Protein AF-A0A9C8I6B4-F1 (afdb_monomer_lite)

Secondary structure (DSSP, 8-state):
-----SSTTPPPSSTT-S-B--S---GGG----GGGGS-GGGTS-----GGG-SSSHHHHHHHHHHHTT----B-TT------TTGGGTTS-HHHHHHHHHHHHHHHHHHHS-HHHHHHHHHHHHHHHHHHHHHSGGGHHHHHHHHHHHHHHHHHHHHTHHHHHTT--S-HHHHHHHT--PPP-B-TTT-SB--STHHHHHHHHHHHHH-TT-GGGGGHHHHHHHHTT---HHHHHHHHHHHHHH-GGGHHHHTTS--

pLDDT: mean 92.76, std 4.96, range [59.19, 97.88]

Sequence (258 aa):
MLAYNRGVGQIDIGQYDFPDQPMGACFAAFFARRDAFAPISKGGVGLLDAGFFMYYEDIDWCYRANLLGKKIIYEPSAVAWHHHSLTTRDLAIFFKYHLIQRNLYRTIMKNMRFRTVVKLWLMHARFHVRRAKVEKEFAPVTWKILAETLFWSPAGLMKRPPIQSRRKISDTDIINLSIGEEGHLDDVTLKPKENWFNPLASLLRLQKHFPDDPACELIPTVKKLADGVGDEETKRSLENSATEKCPALLHLIRKIPV

Structure (mmCIF, N/CA/C/O backbone):
data_AF-A0A9C8I6B4-F1
#
_entry.id   AF-A0A9C8I6B4-F1
#
loop_
_atom_site.group_PDB
_atom_site.id
_atom_site.type_symbol
_atom_site.label_atom_id
_atom_site.label_alt_id
_atom_site.label_comp_id
_atom_site.label_asym_id
_atom_site.label_entity_id
_atom_site.label_seq_id
_atom_site.pdbx_PDB_ins_code
_atom_site.Cartn_x
_atom_site.Cartn_y
_atom_site.Cartn_z
_atom_site.occupancy
_atom_site.B_iso_or_equiv
_atom_site.auth_seq_id
_atom_site.auth_comp_id
_atom_site.auth_asym_id
_atom_site.auth_atom_id
_atom_site.pdbx_PDB_model_num
ATOM 1 N N . MET A 1 1 ? 3.980 7.986 -0.862 1.00 59.19 1 MET A N 1
ATOM 2 C CA . MET A 1 1 ? 4.360 6.600 -1.224 1.00 59.19 1 MET A CA 1
ATOM 3 C C . MET A 1 1 ? 3.467 6.162 -2.384 1.00 59.19 1 MET A C 1
ATOM 5 O O . MET A 1 1 ? 2.419 6.767 -2.557 1.00 59.19 1 MET A O 1
ATOM 9 N N . LEU A 1 2 ? 3.888 5.209 -3.223 1.00 71.12 2 LEU A N 1
ATOM 10 C CA . LEU A 1 2 ? 3.086 4.724 -4.366 1.00 71.12 2 LEU A CA 1
ATOM 11 C C . LEU A 1 2 ? 2.369 3.396 -4.099 1.00 71.12 2 LEU A C 1
ATOM 13 O O . LEU A 1 2 ? 1.700 2.882 -4.980 1.00 71.12 2 LEU A O 1
ATOM 17 N N . ALA A 1 3 ? 2.526 2.839 -2.907 1.00 77.38 3 ALA A N 1
ATOM 18 C CA . ALA A 1 3 ? 1.823 1.667 -2.421 1.00 77.38 3 ALA A CA 1
ATOM 19 C C . ALA A 1 3 ? 1.837 1.751 -0.898 1.00 77.38 3 ALA A C 1
ATOM 21 O O . ALA A 1 3 ? 2.848 2.168 -0.324 1.00 77.38 3 ALA A O 1
ATOM 22 N N . TYR A 1 4 ? 0.735 1.383 -0.263 1.00 82.31 4 TYR A N 1
ATOM 23 C CA . TYR A 1 4 ? 0.596 1.386 1.185 1.00 82.31 4 TYR A CA 1
ATOM 24 C C . TYR A 1 4 ? -0.019 0.063 1.609 1.00 82.31 4 TYR A C 1
ATOM 26 O O . TYR A 1 4 ? -0.877 -0.485 0.915 1.00 82.31 4 TYR A O 1
ATOM 34 N N . ASN A 1 5 ? 0.431 -0.437 2.754 1.00 84.88 5 ASN A N 1
ATOM 35 C CA . ASN A 1 5 ? -0.246 -1.547 3.395 1.00 84.88 5 ASN A CA 1
ATOM 36 C C . ASN A 1 5 ? -1.610 -1.076 3.912 1.00 84.88 5 ASN A C 1
ATOM 38 O O . ASN A 1 5 ? -1.805 0.102 4.217 1.00 84.88 5 ASN A O 1
ATOM 42 N N . ARG A 1 6 ? -2.539 -2.017 4.020 1.00 87.44 6 ARG A N 1
ATOM 43 C CA . ARG A 1 6 ? -3.892 -1.797 4.520 1.00 87.44 6 ARG A CA 1
ATOM 44 C C . ARG A 1 6 ? -4.015 -2.379 5.926 1.00 87.44 6 ARG A C 1
ATOM 46 O O . ARG A 1 6 ? -3.423 -3.427 6.180 1.00 87.44 6 ARG A O 1
ATOM 53 N N . GLY A 1 7 ? -4.711 -1.690 6.828 1.00 89.50 7 GLY A N 1
ATOM 54 C CA . GLY A 1 7 ? -4.998 -2.178 8.181 1.00 89.50 7 GLY A CA 1
ATOM 55 C C . GLY A 1 7 ? -3.804 -2.479 9.087 1.00 89.50 7 GLY A C 1
ATOM 56 O O . GLY A 1 7 ? -3.963 -3.171 10.087 1.00 89.50 7 GLY A O 1
ATOM 57 N N . VAL A 1 8 ? -2.599 -1.983 8.785 1.00 90.62 8 VAL A N 1
ATOM 58 C CA . VAL A 1 8 ? -1.406 -2.305 9.588 1.00 90.62 8 VAL A CA 1
ATOM 59 C C . VAL A 1 8 ? -1.573 -1.809 11.018 1.00 90.62 8 VAL A C 1
ATOM 61 O O . VAL A 1 8 ? -1.608 -0.606 11.254 1.00 90.62 8 VAL A O 1
ATOM 64 N N . GLY A 1 9 ? -1.653 -2.742 11.968 1.00 91.12 9 GLY A N 1
ATOM 65 C CA . GLY A 1 9 ? -1.819 -2.452 13.393 1.00 91.12 9 GLY A CA 1
ATOM 66 C C . GLY A 1 9 ? -3.176 -1.855 13.776 1.00 91.12 9 GLY A C 1
ATOM 67 O O . GLY A 1 9 ? -3.355 -1.487 14.935 1.00 91.12 9 GLY A O 1
ATOM 68 N N . GLN A 1 10 ? -4.120 -1.758 12.836 1.00 92.88 10 GLN A N 1
ATOM 69 C CA . GLN A 1 10 ? -5.499 -1.400 13.155 1.00 92.88 10 GLN A CA 1
ATOM 70 C C . GLN A 1 10 ? -6.194 -2.579 13.832 1.00 92.88 10 GLN A C 1
ATOM 72 O O . GLN A 1 10 ? -5.912 -3.736 13.516 1.00 92.88 10 GLN A O 1
ATOM 77 N N . ILE A 1 11 ? -7.095 -2.287 14.765 1.00 91.56 11 ILE A N 1
ATOM 78 C CA . ILE A 1 11 ? -7.940 -3.320 15.357 1.00 91.56 11 ILE A CA 1
ATOM 79 C C . ILE A 1 11 ? -9.000 -3.768 14.353 1.00 91.56 11 ILE A C 1
ATOM 81 O O . ILE A 1 11 ? -9.715 -2.942 13.800 1.00 91.56 11 ILE A O 1
ATOM 85 N N . ASP A 1 12 ? -9.095 -5.071 14.110 1.00 92.94 12 ASP A N 1
ATOM 86 C CA . ASP A 1 12 ? -10.110 -5.623 13.217 1.00 92.94 12 ASP A CA 1
ATOM 87 C C . ASP A 1 12 ? -11.451 -5.757 13.949 1.00 92.94 12 ASP A C 1
ATOM 89 O O . ASP A 1 12 ? -11.552 -6.419 14.984 1.00 92.94 12 ASP A O 1
ATOM 93 N N . ILE A 1 13 ? -12.458 -5.072 13.423 1.00 94.62 13 ILE A N 1
ATOM 94 C CA . ILE A 1 13 ? -13.841 -5.032 13.899 1.00 94.62 13 ILE A CA 1
ATOM 95 C C . ILE A 1 13 ? -14.821 -5.382 12.769 1.00 94.62 13 ILE A C 1
ATOM 97 O O . ILE A 1 13 ? -15.996 -5.041 12.858 1.00 94.62 13 ILE A O 1
ATOM 101 N N . GLY A 1 14 ? -14.334 -6.012 11.693 1.00 93.75 14 GLY A N 1
ATOM 102 C CA . GLY A 1 14 ? -15.114 -6.339 10.495 1.00 93.75 14 GLY A CA 1
ATOM 103 C C . GLY A 1 14 ? -15.020 -5.291 9.382 1.00 93.75 14 GLY A C 1
ATOM 104 O O . GLY A 1 14 ? -15.632 -5.431 8.323 1.00 93.75 14 GLY A O 1
ATOM 105 N N . GLN A 1 15 ? -14.191 -4.251 9.541 1.00 93.88 15 GLN A N 1
ATOM 106 C CA . GLN A 1 15 ? -13.975 -3.214 8.520 1.00 93.88 15 GLN A CA 1
ATOM 107 C C . GLN A 1 15 ? -13.180 -3.698 7.291 1.00 93.88 15 GLN A C 1
ATOM 109 O O . GLN A 1 15 ? -12.854 -2.900 6.399 1.00 93.88 15 GLN A O 1
ATOM 114 N N . TYR A 1 16 ? -12.841 -4.986 7.250 1.00 93.56 16 TYR A N 1
ATOM 115 C CA . TYR A 1 16 ? -12.248 -5.670 6.108 1.00 93.56 16 TYR A CA 1
ATOM 116 C C . TYR A 1 16 ? -13.102 -6.840 5.605 1.00 93.56 16 TYR A C 1
ATOM 118 O O . TYR A 1 16 ? -12.713 -7.454 4.625 1.00 93.56 16 TYR A O 1
ATOM 126 N N . ASP A 1 17 ? -14.288 -7.106 6.157 1.00 94.06 17 ASP A N 1
ATOM 127 C CA . ASP A 1 17 ? -15.092 -8.296 5.818 1.00 94.06 17 ASP A CA 1
ATOM 128 C C . ASP A 1 17 ? -15.903 -8.158 4.516 1.00 94.06 17 ASP A C 1
ATOM 130 O O . ASP A 1 17 ? -16.929 -8.808 4.314 1.00 94.06 17 ASP A O 1
ATOM 134 N N . PHE A 1 18 ? -15.448 -7.315 3.589 1.00 91.88 18 PHE A N 1
ATOM 135 C CA . PHE A 1 18 ? -16.079 -7.120 2.286 1.00 91.88 18 PHE A CA 1
ATOM 136 C C . PHE A 1 18 ? -15.050 -7.125 1.148 1.00 91.88 18 PHE A C 1
ATOM 138 O O . PHE A 1 18 ? -13.920 -6.649 1.315 1.00 91.88 18 PHE A O 1
ATOM 145 N N . PRO A 1 19 ? -15.437 -7.612 -0.045 1.00 93.12 19 PRO A N 1
ATOM 146 C CA . PRO A 1 19 ? -14.588 -7.524 -1.221 1.00 93.12 19 PRO A CA 1
ATOM 147 C C . PRO A 1 19 ? -14.277 -6.074 -1.604 1.00 93.12 19 PRO A C 1
ATOM 149 O O . PRO A 1 19 ? -15.162 -5.221 -1.656 1.00 93.12 19 PRO A O 1
ATOM 152 N N . ASP A 1 20 ? -13.018 -5.798 -1.940 1.00 89.94 20 ASP A N 1
ATOM 153 C CA . ASP A 1 20 ? -12.553 -4.465 -2.343 1.00 89.94 20 ASP A CA 1
ATOM 154 C C . ASP A 1 20 ? -11.546 -4.562 -3.501 1.00 89.94 20 ASP A C 1
ATOM 156 O O . ASP A 1 20 ? -11.062 -5.644 -3.840 1.00 89.94 20 ASP A O 1
ATOM 160 N N . GLN A 1 21 ? -11.214 -3.435 -4.127 1.00 91.56 21 GLN A N 1
ATOM 161 C CA . GLN A 1 21 ? -10.296 -3.362 -5.260 1.00 91.56 21 GLN A CA 1
ATOM 162 C C . GLN A 1 21 ? -9.044 -2.525 -4.921 1.00 91.56 21 GLN A C 1
ATOM 164 O O . GLN A 1 21 ? -8.935 -1.374 -5.357 1.00 91.56 21 GLN A O 1
ATOM 169 N N . PRO A 1 22 ? -8.081 -3.061 -4.141 1.00 92.00 22 PRO A N 1
ATOM 170 C CA . PRO A 1 22 ? -6.841 -2.350 -3.835 1.00 92.00 22 PRO A CA 1
ATOM 171 C C . PRO A 1 22 ? -5.971 -2.151 -5.087 1.00 92.00 22 PRO A C 1
ATOM 173 O O . PRO A 1 22 ? -6.074 -2.886 -6.070 1.00 92.00 22 PRO A O 1
ATOM 176 N N . MET A 1 23 ? -5.033 -1.196 -5.037 1.00 93.00 23 MET A N 1
ATOM 177 C CA . MET A 1 23 ? -4.049 -1.028 -6.117 1.00 93.00 23 MET A CA 1
ATOM 178 C C . MET A 1 23 ? -3.162 -2.255 -6.307 1.00 93.00 23 MET A C 1
ATOM 180 O O . MET A 1 23 ? -2.753 -2.533 -7.429 1.00 93.00 23 MET A O 1
ATOM 184 N N . GLY A 1 24 ? -2.852 -2.991 -5.245 1.00 93.50 24 GLY A N 1
ATOM 185 C CA . GLY A 1 24 ? -1.988 -4.159 -5.321 1.00 93.50 24 GLY A CA 1
ATOM 186 C C . GLY A 1 24 ? -2.234 -5.132 -4.183 1.00 93.50 24 GLY A C 1
ATOM 187 O O . GLY A 1 24 ? -2.953 -4.828 -3.235 1.00 93.50 24 GLY A O 1
ATOM 188 N N . ALA A 1 25 ? -1.620 -6.302 -4.301 1.00 92.56 25 ALA A N 1
ATOM 189 C CA . ALA A 1 25 ? -1.657 -7.358 -3.303 1.00 92.56 25 ALA A CA 1
ATOM 190 C C . ALA A 1 25 ? -0.229 -7.834 -3.024 1.00 92.56 25 ALA A C 1
ATOM 192 O O . ALA A 1 25 ? 0.613 -7.824 -3.922 1.00 92.56 25 ALA A O 1
ATOM 193 N N . CYS A 1 26 ? 0.032 -8.266 -1.790 1.00 91.50 26 CYS A N 1
ATOM 194 C CA . CYS A 1 26 ? 1.284 -8.937 -1.463 1.00 91.50 26 CYS A CA 1
ATOM 195 C C . CYS A 1 26 ? 1.281 -10.336 -2.083 1.00 91.50 26 CYS A C 1
ATOM 197 O O . CYS A 1 26 ? 0.337 -11.105 -1.894 1.00 91.50 26 CYS A O 1
ATOM 199 N N . PHE A 1 27 ? 2.354 -10.694 -2.785 1.00 94.06 27 PHE A N 1
ATOM 200 C CA . PHE A 1 27 ? 2.420 -11.983 -3.483 1.00 94.06 27 PHE A CA 1
ATOM 201 C C . PHE A 1 27 ? 2.594 -13.198 -2.555 1.00 94.06 27 PHE A C 1
ATOM 203 O O . PHE A 1 27 ? 2.557 -14.328 -3.034 1.00 94.06 27 PHE A O 1
ATOM 210 N N . ALA A 1 28 ? 2.701 -12.994 -1.236 1.00 92.12 28 ALA A N 1
ATOM 211 C CA . ALA A 1 28 ? 2.608 -14.074 -0.250 1.00 92.12 28 ALA A CA 1
ATOM 212 C C . ALA A 1 28 ? 1.231 -14.769 -0.246 1.00 92.12 28 ALA A C 1
ATOM 214 O O . ALA A 1 28 ? 1.144 -15.942 0.105 1.00 92.12 28 ALA A O 1
ATOM 215 N N . ALA A 1 29 ? 0.170 -14.063 -0.650 1.00 93.06 29 ALA A N 1
ATOM 216 C CA . ALA A 1 29 ? -1.190 -14.587 -0.734 1.00 93.06 29 ALA A CA 1
ATOM 217 C C . ALA A 1 29 ? -1.893 -13.995 -1.964 1.00 93.06 29 ALA A C 1
ATOM 219 O O . ALA A 1 29 ? -2.708 -13.080 -1.868 1.00 93.06 29 ALA A O 1
ATOM 220 N N . PHE A 1 30 ? -1.517 -14.483 -3.147 1.00 95.44 30 PHE A N 1
ATOM 221 C CA . PHE A 1 30 ? -1.999 -13.968 -4.426 1.00 95.44 30 PHE A CA 1
ATOM 222 C C . PHE A 1 30 ? -2.360 -15.105 -5.380 1.00 95.44 30 PHE A C 1
ATOM 224 O O . PHE A 1 30 ? -1.594 -16.052 -5.555 1.00 95.44 30 PHE A O 1
ATOM 231 N N . PHE A 1 31 ? -3.503 -14.971 -6.052 1.00 95.12 31 PHE A N 1
ATOM 232 C CA . PHE A 1 31 ? -3.924 -15.884 -7.106 1.00 95.12 31 PHE A CA 1
ATOM 233 C C . PHE A 1 31 ? -4.197 -15.118 -8.398 1.00 95.12 31 PHE A C 1
ATOM 235 O O . PHE A 1 31 ? -4.842 -14.070 -8.402 1.00 95.12 31 PHE A O 1
ATOM 242 N N . ALA A 1 32 ? -3.731 -15.661 -9.521 1.00 95.94 32 ALA A N 1
ATOM 243 C CA . ALA A 1 32 ? -4.027 -15.124 -10.839 1.00 95.94 32 ALA A CA 1
ATOM 244 C C . ALA A 1 32 ? -4.132 -16.236 -11.876 1.00 95.94 32 ALA A C 1
ATOM 246 O O . ALA A 1 32 ? -3.458 -17.264 -11.803 1.00 95.94 32 ALA A O 1
ATOM 247 N N . ARG A 1 33 ? -4.949 -15.988 -12.904 1.00 96.25 33 ARG A N 1
ATOM 248 C CA . ARG A 1 33 ? -4.988 -16.844 -14.090 1.00 96.25 33 ARG A CA 1
ATOM 249 C C . ARG A 1 33 ? -3.606 -16.864 -14.746 1.00 96.25 33 ARG A C 1
ATOM 251 O O . ARG A 1 33 ? -2.933 -15.838 -14.831 1.00 96.25 33 ARG A O 1
ATOM 258 N N . ARG A 1 34 ? -3.199 -18.022 -15.269 1.00 96.69 34 ARG A N 1
ATOM 259 C CA . ARG A 1 34 ? -1.891 -18.199 -15.925 1.00 96.69 34 ARG A CA 1
ATOM 260 C C . ARG A 1 34 ? -1.649 -17.195 -17.057 1.00 96.69 34 ARG A C 1
ATOM 262 O O . ARG A 1 34 ? -0.531 -16.716 -17.232 1.00 96.69 34 ARG A O 1
ATOM 269 N N . ASP A 1 35 ? -2.691 -16.862 -17.815 1.00 97.12 35 ASP A N 1
ATOM 270 C CA . ASP A 1 35 ? -2.626 -15.899 -18.917 1.00 97.12 35 ASP A CA 1
ATOM 271 C C . ASP A 1 35 ? -2.351 -14.458 -18.452 1.00 97.12 35 ASP A C 1
ATOM 273 O O . ASP A 1 35 ? -1.829 -13.659 -19.229 1.00 97.12 35 ASP A O 1
ATOM 277 N N . ALA A 1 36 ? -2.583 -14.128 -17.176 1.00 97.38 36 ALA A N 1
ATOM 278 C CA . ALA A 1 36 ? -2.186 -12.845 -16.604 1.00 97.38 36 ALA A CA 1
ATOM 279 C C . ALA A 1 36 ? -0.662 -12.640 -16.642 1.00 97.38 36 ALA A C 1
ATOM 281 O O . ALA A 1 36 ? -0.208 -11.507 -16.769 1.00 97.38 36 ALA A O 1
ATOM 282 N N . PHE A 1 37 ? 0.135 -13.711 -16.614 1.00 97.88 37 PHE A N 1
ATOM 283 C CA . PHE A 1 37 ? 1.597 -13.646 -16.723 1.00 97.88 37 PHE A CA 1
ATOM 284 C C . PHE A 1 37 ? 2.115 -13.717 -18.166 1.00 97.88 37 PHE A C 1
ATOM 286 O O . PHE A 1 37 ? 3.320 -13.580 -18.394 1.00 97.88 37 PHE A O 1
ATOM 293 N N . ALA A 1 38 ? 1.234 -13.889 -19.157 1.00 97.88 38 ALA A N 1
ATOM 294 C CA . ALA A 1 38 ? 1.625 -13.852 -20.561 1.00 97.88 38 ALA A CA 1
ATOM 295 C C . ALA A 1 38 ? 2.194 -12.467 -20.944 1.00 97.88 38 ALA A C 1
ATOM 297 O O . ALA A 1 38 ? 1.880 -11.464 -20.296 1.00 97.88 38 ALA A O 1
ATOM 298 N N . PRO A 1 39 ? 3.014 -12.373 -22.008 1.00 96.44 39 PRO A N 1
ATOM 299 C CA . PRO A 1 39 ? 3.518 -11.093 -22.495 1.00 96.44 39 PRO A CA 1
ATOM 300 C C . PRO A 1 39 ? 2.400 -10.080 -22.766 1.00 96.44 39 PRO A C 1
ATOM 302 O O . PRO A 1 39 ? 1.313 -10.445 -23.214 1.00 96.44 39 PRO A O 1
ATOM 305 N N . ILE A 1 40 ? 2.702 -8.791 -22.583 1.00 95.31 40 ILE A N 1
ATOM 306 C CA . ILE A 1 40 ? 1.761 -7.686 -22.841 1.00 95.31 40 ILE A CA 1
ATOM 307 C C . ILE A 1 40 ? 1.235 -7.712 -24.287 1.00 95.31 40 ILE A C 1
ATOM 309 O O . ILE A 1 40 ? 0.071 -7.401 -24.537 1.00 95.31 40 ILE A O 1
ATOM 313 N N . SER A 1 41 ? 2.058 -8.146 -25.246 1.00 93.44 41 SER A N 1
ATOM 314 C CA . SER A 1 41 ? 1.651 -8.336 -26.645 1.00 93.44 41 SER A CA 1
ATOM 315 C C . SER A 1 41 ? 0.543 -9.380 -26.832 1.00 93.44 41 SER A C 1
ATOM 317 O O . SER A 1 41 ? -0.169 -9.317 -27.827 1.00 93.44 41 SER A O 1
ATOM 319 N N . LYS A 1 42 ? 0.366 -10.298 -25.875 1.00 95.31 42 LYS A N 1
ATOM 320 C CA . LYS A 1 42 ? -0.682 -11.329 -25.845 1.00 95.31 42 LYS A CA 1
ATOM 321 C C . LYS A 1 42 ? -1.830 -10.996 -24.877 1.00 95.31 42 LYS A C 1
ATOM 323 O O . LYS A 1 42 ? -2.635 -11.865 -24.569 1.00 95.31 42 LYS A O 1
ATOM 328 N N . GLY A 1 43 ? -1.902 -9.765 -24.363 1.00 93.88 43 GLY A N 1
ATOM 329 C CA . GLY A 1 43 ? -2.974 -9.325 -23.456 1.00 93.88 43 GLY A CA 1
ATOM 330 C C . GLY A 1 43 ? -2.788 -9.693 -21.975 1.00 93.88 43 GLY A C 1
ATOM 331 O O . GLY A 1 43 ? -3.707 -9.472 -21.174 1.00 93.88 43 GLY A O 1
ATOM 332 N N . GLY A 1 44 ? -1.620 -10.229 -21.603 1.00 97.19 44 GLY A N 1
ATOM 333 C CA . GLY A 1 44 ? -1.209 -10.409 -20.208 1.00 97.19 44 GLY A CA 1
ATOM 334 C C . GLY A 1 44 ? -0.516 -9.168 -19.631 1.00 97.19 44 GLY A C 1
ATOM 335 O O . GLY A 1 44 ? -0.447 -8.117 -20.265 1.00 97.19 44 GLY A O 1
ATOM 336 N N . VAL A 1 45 ? -0.004 -9.286 -18.409 1.00 97.50 45 VAL A N 1
ATOM 337 C CA . VAL A 1 45 ? 0.744 -8.241 -17.687 1.00 97.50 45 VAL A CA 1
ATOM 338 C C . VAL A 1 45 ? 2.253 -8.390 -17.907 1.00 97.50 45 VAL A C 1
ATOM 340 O O . VAL A 1 45 ? 2.989 -7.404 -17.852 1.00 97.50 45 VAL A O 1
ATOM 343 N N . GLY A 1 46 ? 2.716 -9.604 -18.219 1.00 96.88 46 GLY A N 1
ATOM 344 C CA . GLY A 1 46 ? 4.120 -10.011 -18.245 1.00 96.88 46 GLY A CA 1
ATOM 345 C C . GLY A 1 46 ? 4.602 -10.547 -16.895 1.00 96.88 46 GLY A C 1
ATOM 346 O O . GLY A 1 46 ? 3.900 -10.462 -15.890 1.00 96.88 46 GLY A O 1
ATOM 347 N N . LEU A 1 47 ? 5.821 -11.084 -16.867 1.00 96.75 47 LEU A N 1
ATOM 348 C 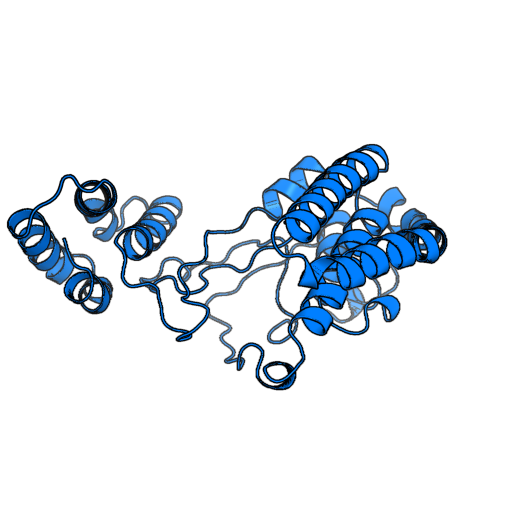CA . LEU A 1 47 ? 6.436 -11.633 -15.655 1.00 96.75 47 LEU A CA 1
ATOM 349 C C . LEU A 1 47 ? 6.795 -10.545 -14.625 1.00 96.75 47 LEU A C 1
ATOM 351 O O . LEU A 1 47 ? 6.699 -9.338 -14.891 1.00 96.75 47 LEU A O 1
ATOM 355 N N . LEU A 1 48 ? 7.206 -10.985 -13.435 1.00 96.56 48 LEU A N 1
ATOM 356 C CA . LEU A 1 48 ? 7.900 -10.138 -12.467 1.00 96.56 48 LEU A CA 1
ATOM 357 C C . LEU A 1 48 ? 9.220 -9.633 -13.060 1.00 96.56 48 LEU A C 1
ATOM 359 O O . LEU A 1 48 ? 9.865 -10.305 -13.867 1.00 96.56 48 LEU A O 1
ATOM 363 N N . ASP A 1 49 ? 9.618 -8.427 -12.675 1.00 94.44 49 ASP A N 1
ATOM 364 C CA . ASP A 1 49 ? 10.849 -7.827 -13.172 1.00 94.44 49 ASP A CA 1
ATOM 365 C C . ASP A 1 49 ? 12.031 -8.222 -12.285 1.00 94.44 49 ASP A C 1
ATOM 367 O O . ASP A 1 49 ? 12.230 -7.653 -11.213 1.00 94.44 49 ASP A O 1
ATOM 371 N N . ALA A 1 50 ? 12.847 -9.163 -12.766 1.00 93.06 50 ALA A N 1
ATOM 372 C CA . ALA A 1 50 ? 14.022 -9.669 -12.053 1.00 93.06 50 ALA A CA 1
ATOM 373 C C . ALA A 1 50 ? 15.021 -8.570 -11.644 1.00 93.06 50 ALA A C 1
ATOM 375 O O . ALA A 1 50 ? 15.813 -8.767 -10.726 1.00 93.06 50 ALA A O 1
ATOM 376 N N . GLY A 1 51 ? 14.964 -7.385 -12.266 1.00 90.94 51 GLY A N 1
ATOM 377 C CA . GLY A 1 51 ? 15.781 -6.250 -11.854 1.00 90.94 51 GLY A CA 1
ATOM 378 C C . GLY A 1 51 ? 15.530 -5.816 -10.406 1.00 90.94 51 GLY A C 1
ATOM 379 O O . GLY A 1 51 ? 16.444 -5.278 -9.786 1.00 90.94 51 GLY A O 1
ATOM 380 N N . PHE A 1 52 ? 14.333 -6.040 -9.855 1.00 92.38 52 PHE A N 1
ATOM 381 C CA . PHE A 1 52 ? 13.965 -5.613 -8.500 1.00 92.38 52 PHE A CA 1
ATOM 382 C C . PHE A 1 52 ? 14.682 -6.403 -7.401 1.00 92.38 52 PHE A C 1
ATOM 384 O O . PHE A 1 52 ? 14.990 -5.808 -6.364 1.00 92.38 52 PHE A O 1
ATOM 391 N N . PHE A 1 53 ? 15.029 -7.670 -7.657 1.00 90.56 53 PHE A N 1
ATOM 392 C CA . PHE A 1 53 ? 15.582 -8.640 -6.701 1.00 90.56 53 PHE A CA 1
ATOM 393 C C . PHE A 1 53 ? 14.656 -8.951 -5.508 1.00 90.56 53 PHE A C 1
ATOM 395 O O . PHE A 1 53 ? 14.270 -10.101 -5.343 1.00 90.56 53 PHE A O 1
ATOM 402 N N . MET A 1 54 ? 14.285 -7.945 -4.710 1.00 91.25 54 MET A N 1
ATOM 403 C CA . MET A 1 54 ? 13.404 -8.050 -3.543 1.00 91.25 54 MET A CA 1
ATOM 404 C C . MET A 1 54 ? 12.725 -6.704 -3.270 1.00 91.25 54 MET A C 1
ATOM 406 O O . MET A 1 54 ? 13.375 -5.661 -3.397 1.00 91.25 54 MET A O 1
ATOM 410 N N . TYR A 1 55 ? 11.476 -6.753 -2.805 1.00 91.75 55 TYR A N 1
ATOM 411 C CA . TYR A 1 55 ? 10.578 -5.624 -2.563 1.00 91.75 55 TYR A CA 1
ATOM 412 C C . TYR A 1 55 ? 10.144 -4.917 -3.851 1.00 91.75 55 TYR A C 1
ATOM 414 O O . TYR A 1 55 ? 10.973 -4.575 -4.696 1.00 91.75 55 TYR A O 1
ATOM 422 N N . TYR A 1 56 ? 8.857 -4.567 -3.930 1.00 94.50 56 TYR A N 1
ATOM 423 C CA . TYR A 1 56 ? 8.218 -3.845 -5.040 1.00 94.50 56 TYR A CA 1
ATOM 424 C C . TYR A 1 56 ? 8.117 -4.607 -6.371 1.00 94.50 56 TYR A C 1
ATOM 426 O O . TYR A 1 56 ? 7.540 -4.064 -7.310 1.00 94.50 56 TYR A O 1
ATOM 434 N N . GLU A 1 57 ? 8.637 -5.825 -6.512 1.00 95.88 57 GLU A N 1
ATOM 435 C CA . GLU A 1 57 ? 8.432 -6.619 -7.729 1.00 95.88 57 GLU A CA 1
ATOM 436 C C . GLU A 1 57 ? 6.951 -6.957 -7.943 1.00 95.88 57 GLU A C 1
ATOM 438 O O . GLU A 1 57 ? 6.449 -6.858 -9.067 1.00 95.88 57 GLU A O 1
ATOM 443 N N . ASP A 1 58 ? 6.254 -7.284 -6.855 1.00 95.75 58 ASP A N 1
ATOM 444 C CA . ASP A 1 58 ? 4.812 -7.505 -6.804 1.00 95.75 58 ASP A CA 1
ATOM 445 C C . ASP A 1 58 ? 4.049 -6.200 -7.055 1.00 95.75 58 ASP A C 1
ATOM 447 O O . ASP A 1 58 ? 3.184 -6.144 -7.928 1.00 95.75 58 ASP A O 1
ATOM 451 N N . ILE A 1 59 ? 4.450 -5.109 -6.402 1.00 95.12 59 ILE A N 1
ATOM 452 C CA . ILE A 1 59 ? 3.867 -3.778 -6.600 1.00 95.12 59 ILE A CA 1
ATOM 453 C C . ILE A 1 59 ? 4.021 -3.297 -8.047 1.00 95.12 59 ILE A C 1
ATOM 455 O O . ILE A 1 59 ? 3.062 -2.779 -8.612 1.00 95.12 59 ILE A O 1
ATOM 459 N N . ASP A 1 60 ? 5.179 -3.478 -8.687 1.00 96.12 60 ASP A N 1
ATOM 460 C CA . ASP A 1 60 ? 5.375 -3.152 -10.106 1.00 96.12 60 ASP A CA 1
ATOM 461 C C . ASP A 1 60 ? 4.448 -3.976 -11.005 1.00 96.12 60 ASP A C 1
ATOM 463 O O . ASP A 1 60 ? 3.894 -3.453 -11.978 1.00 96.12 60 ASP A O 1
ATOM 467 N N . TRP A 1 61 ? 4.273 -5.261 -10.696 1.00 97.31 61 TRP A N 1
ATOM 468 C CA . TRP A 1 61 ? 3.347 -6.117 -11.427 1.00 97.31 61 TRP A CA 1
ATOM 469 C C . TRP A 1 61 ? 1.906 -5.634 -11.272 1.00 97.31 61 TRP A C 1
ATOM 471 O O . TRP A 1 61 ? 1.213 -5.462 -12.276 1.00 97.31 61 TRP A O 1
ATOM 481 N N . CYS A 1 62 ? 1.480 -5.319 -10.048 1.00 96.69 62 CYS A N 1
ATOM 482 C CA . CYS A 1 62 ? 0.163 -4.761 -9.758 1.00 96.69 62 CYS A CA 1
ATOM 483 C C . CYS A 1 62 ? -0.054 -3.403 -10.438 1.00 96.69 62 CYS A C 1
ATOM 485 O O . CYS A 1 62 ? -1.119 -3.158 -11.011 1.00 96.69 62 CYS A O 1
ATOM 487 N N . TYR A 1 63 ? 0.972 -2.550 -10.471 1.00 95.88 63 TYR A N 1
ATOM 488 C CA . TYR A 1 63 ? 0.956 -1.289 -11.209 1.00 95.88 63 TYR A CA 1
ATOM 489 C C . TYR A 1 63 ? 0.659 -1.529 -12.684 1.00 95.88 63 TYR A C 1
ATOM 491 O O . TYR A 1 63 ? -0.287 -0.966 -13.234 1.00 95.88 63 TYR A O 1
ATOM 499 N N . ARG A 1 64 ? 1.428 -2.409 -13.332 1.00 96.62 64 ARG A N 1
ATOM 500 C CA . ARG A 1 64 ? 1.212 -2.756 -14.742 1.00 96.62 64 ARG A CA 1
ATOM 501 C C . ARG A 1 64 ? -0.158 -3.378 -14.975 1.00 96.62 64 ARG A C 1
ATOM 503 O O . ARG A 1 64 ? -0.792 -3.049 -15.973 1.00 96.62 64 ARG A O 1
ATOM 510 N N . ALA A 1 65 ? -0.629 -4.234 -14.072 1.00 97.19 65 ALA A N 1
ATOM 511 C CA . ALA A 1 65 ? -1.948 -4.848 -14.163 1.00 97.19 65 ALA A CA 1
ATOM 512 C C . ALA A 1 65 ? -3.049 -3.777 -14.210 1.00 97.19 65 ALA A C 1
ATOM 514 O O . ALA A 1 65 ? -3.835 -3.758 -15.161 1.00 97.19 65 ALA A O 1
ATOM 515 N N . ASN A 1 66 ? -3.034 -2.826 -13.271 1.00 96.75 66 ASN A N 1
ATOM 516 C CA . ASN A 1 66 ? -3.973 -1.702 -13.251 1.00 96.75 66 ASN A CA 1
ATOM 517 C C . ASN A 1 66 ? -3.838 -0.814 -14.493 1.00 96.75 66 ASN A C 1
ATOM 519 O O . ASN A 1 66 ? -4.838 -0.465 -15.120 1.00 96.75 66 ASN A O 1
ATOM 523 N N . LEU A 1 67 ? -2.607 -0.499 -14.913 1.00 96.94 67 LEU A N 1
ATOM 524 C CA . LEU A 1 67 ? -2.363 0.273 -16.134 1.00 96.94 67 LEU A CA 1
ATOM 525 C C . LEU A 1 67 ? -2.946 -0.403 -17.377 1.00 96.94 67 LEU A C 1
ATOM 527 O O . LEU A 1 67 ? -3.409 0.295 -18.270 1.00 96.94 67 LEU A O 1
ATOM 531 N N . LEU A 1 68 ? -2.972 -1.732 -17.435 1.00 96.62 68 LEU A N 1
ATOM 532 C CA . LEU A 1 68 ? -3.557 -2.507 -18.536 1.00 96.62 68 LEU A CA 1
ATOM 533 C C . LEU A 1 68 ? -5.069 -2.771 -18.350 1.00 96.62 68 LEU A C 1
ATOM 535 O O . LEU A 1 68 ? -5.695 -3.463 -19.163 1.00 96.62 68 LEU A O 1
ATOM 539 N N . GLY A 1 69 ? -5.671 -2.203 -17.299 1.00 94.94 69 GLY A N 1
ATOM 540 C CA . GLY A 1 69 ? -7.079 -2.341 -16.916 1.00 94.94 69 GLY A CA 1
ATOM 541 C C . GLY A 1 69 ? -7.460 -3.732 -16.424 1.00 94.94 69 GLY A C 1
ATOM 542 O O . GLY A 1 69 ? -8.609 -4.142 -16.585 1.00 94.94 69 GLY A O 1
ATOM 543 N N . LYS A 1 70 ? -6.505 -4.483 -15.872 1.00 95.75 70 LYS A N 1
ATOM 544 C CA . LYS A 1 70 ? -6.800 -5.660 -15.053 1.00 95.75 70 LYS A CA 1
ATOM 545 C C . LYS A 1 70 ? -7.176 -5.178 -13.651 1.00 95.75 70 LYS A C 1
ATOM 547 O O . LYS A 1 70 ? -6.606 -4.207 -13.161 1.00 95.75 70 LYS A O 1
ATOM 552 N N . LYS A 1 71 ? -8.127 -5.863 -13.021 1.00 94.19 71 LYS A N 1
ATOM 553 C CA . LYS A 1 71 ? -8.546 -5.581 -11.646 1.00 94.19 71 LYS A CA 1
ATOM 554 C C . LYS A 1 71 ? -7.779 -6.469 -10.677 1.00 94.19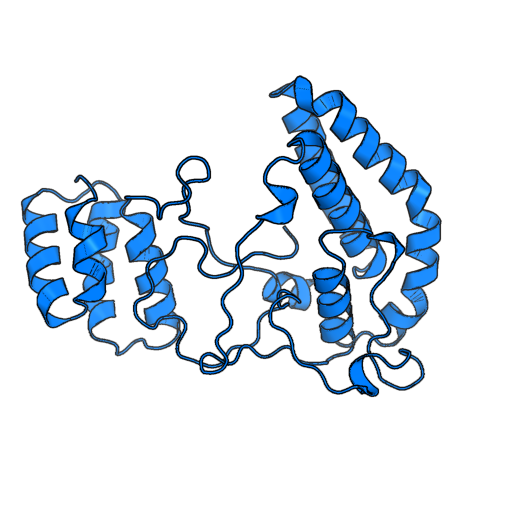 71 LYS A C 1
ATOM 556 O O . LYS A 1 71 ? -7.484 -7.618 -11.003 1.00 94.19 71 LYS A O 1
ATOM 561 N N . ILE A 1 72 ? -7.490 -5.932 -9.501 1.00 95.38 72 ILE A N 1
ATOM 562 C CA . ILE A 1 72 ? -6.933 -6.670 -8.369 1.00 95.38 72 ILE A CA 1
ATOM 563 C C . ILE A 1 72 ? -7.997 -6.638 -7.292 1.00 95.38 72 ILE A C 1
ATOM 565 O O . ILE A 1 72 ? -8.411 -5.559 -6.890 1.00 95.38 72 ILE A O 1
ATOM 569 N N . ILE A 1 73 ? -8.478 -7.813 -6.904 1.00 95.19 73 ILE A N 1
ATOM 570 C CA . ILE A 1 73 ? -9.597 -7.963 -5.981 1.00 95.19 73 ILE A CA 1
ATOM 571 C C . ILE A 1 73 ? -9.063 -8.552 -4.684 1.00 95.19 73 ILE A C 1
ATOM 573 O O . ILE A 1 73 ? -8.286 -9.507 -4.705 1.00 95.19 73 ILE A O 1
ATOM 577 N N . TYR A 1 74 ? -9.471 -7.953 -3.577 1.00 94.50 74 TYR A N 1
ATOM 578 C CA . TYR A 1 74 ? -9.330 -8.499 -2.242 1.00 94.50 74 TYR A CA 1
ATOM 579 C C . TYR A 1 74 ? -10.581 -9.323 -1.923 1.00 94.50 74 TYR A C 1
ATOM 581 O O . TYR A 1 74 ? -11.691 -8.821 -2.083 1.00 94.50 74 TYR A O 1
ATOM 589 N N . GLU A 1 75 ? -10.385 -10.578 -1.516 1.00 95.38 75 GLU A N 1
ATOM 590 C CA . GLU A 1 75 ? -11.443 -11.509 -1.116 1.00 95.38 75 GLU A CA 1
ATOM 591 C C . GLU A 1 75 ? -11.280 -11.812 0.382 1.00 95.38 75 GLU A C 1
ATOM 593 O O . GLU A 1 75 ? -10.337 -12.530 0.735 1.00 95.38 75 GLU A O 1
ATOM 598 N N . PRO A 1 76 ? -12.133 -11.261 1.266 1.00 94.50 76 PRO A N 1
ATOM 599 C CA . PRO A 1 76 ? -11.996 -11.438 2.712 1.00 94.50 76 PRO A CA 1
ATOM 600 C C . PRO A 1 76 ? -12.107 -12.896 3.161 1.00 94.50 76 PRO A C 1
ATOM 602 O O . PRO A 1 76 ? -11.483 -13.273 4.152 1.00 94.50 76 PRO A O 1
ATOM 605 N N . SER A 1 77 ? -12.826 -13.754 2.426 1.00 94.50 77 SER A N 1
ATOM 606 C CA . SER A 1 77 ? -12.942 -15.169 2.796 1.00 94.50 77 SER A CA 1
ATOM 607 C C . SER A 1 77 ? -11.674 -15.985 2.494 1.00 94.50 77 SER A C 1
ATOM 609 O O . SER A 1 77 ? -11.543 -17.118 2.959 1.00 94.50 77 SER A O 1
ATOM 611 N N . ALA A 1 78 ? -10.746 -15.459 1.687 1.00 94.19 78 ALA A N 1
ATOM 612 C CA . ALA A 1 78 ? -9.524 -16.142 1.265 1.00 94.19 78 ALA A CA 1
ATOM 613 C C . ALA A 1 78 ? -8.336 -15.754 2.162 1.00 94.19 78 ALA A C 1
ATOM 615 O O . ALA A 1 78 ? -7.498 -14.925 1.807 1.00 94.19 78 ALA A O 1
ATOM 616 N N . VAL A 1 79 ? -8.259 -16.376 3.341 1.00 93.00 79 VAL A N 1
ATOM 617 C CA . VAL A 1 79 ? -7.282 -16.022 4.382 1.00 93.00 79 VAL A CA 1
ATOM 618 C C . VAL A 1 79 ? -6.001 -16.854 4.278 1.00 93.00 79 VAL A C 1
ATOM 620 O O . VAL A 1 79 ? -6.038 -18.082 4.213 1.00 93.00 79 VAL A O 1
ATOM 623 N N . ALA A 1 80 ? -4.848 -16.182 4.337 1.00 92.69 80 ALA A N 1
ATOM 624 C CA . ALA A 1 80 ? -3.536 -16.808 4.481 1.00 92.69 80 ALA A CA 1
ATOM 625 C C . ALA A 1 80 ? -2.696 -16.064 5.527 1.00 92.69 80 ALA A C 1
ATOM 627 O O . ALA A 1 80 ? -2.627 -14.835 5.532 1.00 92.69 80 ALA A O 1
ATOM 628 N N . TRP A 1 81 ? -2.024 -16.818 6.396 1.00 91.38 81 TRP A N 1
ATOM 629 C CA . TRP A 1 81 ? -1.171 -16.267 7.445 1.00 91.38 81 TRP A CA 1
ATOM 630 C C . TRP A 1 81 ? 0.270 -16.155 6.950 1.00 91.38 81 TRP A C 1
ATOM 632 O O . TRP A 1 81 ? 0.876 -17.145 6.543 1.00 91.38 81 TRP A O 1
ATOM 642 N N . HIS A 1 82 ? 0.831 -14.947 6.997 1.00 88.81 82 HIS A N 1
ATOM 643 C CA . HIS A 1 82 ? 2.200 -14.672 6.566 1.00 88.81 82 HIS A CA 1
ATOM 644 C C . HIS A 1 82 ? 2.993 -14.000 7.690 1.00 88.81 82 HIS A C 1
ATOM 646 O O . HIS A 1 82 ? 2.596 -12.961 8.217 1.00 88.81 82 HIS A O 1
ATOM 652 N N . HIS A 1 83 ? 4.145 -14.574 8.037 1.00 87.06 83 HIS A N 1
ATOM 653 C CA . HIS A 1 83 ? 5.033 -14.004 9.047 1.00 87.06 83 HIS A CA 1
ATOM 654 C C . HIS A 1 83 ? 5.768 -12.778 8.494 1.00 87.06 83 HIS A C 1
ATOM 656 O O . HIS A 1 83 ? 6.770 -12.887 7.783 1.00 87.06 83 HIS A O 1
ATOM 662 N N . HIS A 1 84 ? 5.263 -11.595 8.837 1.00 82.75 84 HIS A N 1
ATOM 663 C CA . HIS A 1 84 ? 5.743 -10.339 8.281 1.00 82.75 84 HIS A CA 1
ATOM 664 C C . HIS A 1 84 ? 7.242 -10.116 8.530 1.00 82.75 84 HIS A C 1
ATOM 666 O O . HIS A 1 84 ? 7.715 -10.134 9.663 1.00 82.75 84 HIS A O 1
ATOM 672 N N . SER A 1 85 ? 7.986 -9.860 7.449 1.00 82.12 85 SER A N 1
ATOM 673 C CA . SER A 1 85 ? 9.427 -9.576 7.464 1.00 82.12 85 SER A CA 1
ATOM 674 C C . SER A 1 85 ? 10.314 -10.660 8.102 1.00 82.12 85 SER A C 1
ATOM 676 O O . SER A 1 85 ? 11.501 -10.393 8.266 1.00 82.12 85 SER A O 1
ATOM 678 N N . LEU A 1 86 ? 9.819 -11.871 8.402 1.00 83.31 86 LEU A N 1
ATOM 679 C CA . LEU A 1 86 ? 10.537 -12.876 9.206 1.00 83.31 86 LEU A CA 1
ATOM 680 C C . LEU A 1 86 ? 11.945 -13.189 8.679 1.00 83.31 86 LEU A C 1
ATOM 682 O O . LEU A 1 86 ? 12.920 -13.051 9.411 1.00 83.31 86 LEU A O 1
ATOM 686 N N . THR A 1 87 ? 12.066 -13.523 7.393 1.00 83.75 87 THR A N 1
ATOM 687 C CA . THR A 1 87 ? 13.352 -13.834 6.737 1.00 83.75 87 THR A CA 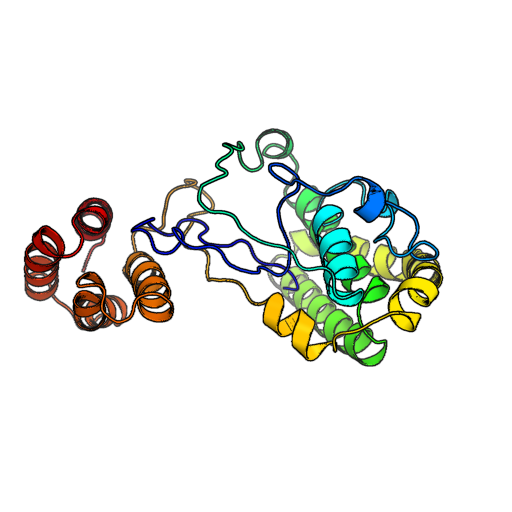1
ATOM 688 C C . THR A 1 87 ? 14.281 -12.621 6.638 1.00 83.75 87 THR A C 1
ATOM 690 O O . THR A 1 87 ? 15.489 -12.757 6.486 1.00 83.75 87 THR A O 1
ATOM 693 N N . THR A 1 88 ? 13.718 -11.417 6.705 1.00 82.88 88 THR A N 1
ATOM 694 C CA . THR A 1 88 ? 14.432 -10.152 6.494 1.00 82.88 88 THR A CA 1
ATOM 695 C C . THR A 1 88 ? 14.615 -9.340 7.773 1.00 82.88 88 THR A C 1
ATOM 697 O O . THR A 1 88 ? 15.112 -8.219 7.695 1.00 82.88 88 THR A O 1
ATOM 700 N N . ARG A 1 89 ? 14.188 -9.858 8.935 1.00 81.12 89 ARG A N 1
ATOM 701 C CA . ARG A 1 89 ? 14.125 -9.082 10.184 1.00 81.12 89 ARG A CA 1
ATOM 702 C C . ARG A 1 89 ? 15.514 -8.631 10.638 1.00 81.12 89 ARG A C 1
ATOM 704 O O . ARG A 1 89 ? 15.663 -7.520 11.124 1.00 81.12 89 ARG A O 1
ATOM 711 N N . ASP A 1 90 ? 16.507 -9.491 10.411 1.00 84.31 90 ASP A N 1
ATOM 712 C CA . ASP A 1 90 ? 17.893 -9.300 10.838 1.00 84.31 90 ASP A CA 1
ATOM 713 C C . ASP A 1 90 ? 18.732 -8.604 9.747 1.00 84.31 90 ASP A C 1
ATOM 715 O O . ASP A 1 90 ? 19.934 -8.394 9.905 1.00 84.31 90 ASP A O 1
ATOM 719 N N . LEU A 1 91 ? 18.117 -8.229 8.614 1.00 86.25 91 LEU A N 1
ATOM 720 C CA . LEU A 1 91 ? 18.805 -7.446 7.593 1.00 86.25 91 LEU A CA 1
ATOM 721 C C . LEU A 1 91 ? 19.038 -6.021 8.087 1.00 86.25 91 LEU A C 1
ATOM 723 O O . LEU A 1 91 ? 18.148 -5.373 8.635 1.00 86.25 91 LEU A O 1
ATOM 727 N N . ALA A 1 92 ? 20.226 -5.498 7.785 1.00 88.81 92 ALA A N 1
ATOM 728 C CA . ALA A 1 92 ? 20.587 -4.131 8.122 1.00 88.81 92 ALA A CA 1
ATOM 729 C C . ALA A 1 92 ? 19.545 -3.127 7.597 1.00 88.81 92 ALA A C 1
ATOM 731 O O . ALA A 1 92 ? 19.169 -3.147 6.418 1.00 88.81 92 ALA A O 1
ATOM 732 N N . ILE A 1 93 ? 19.136 -2.191 8.456 1.00 87.94 93 ILE A N 1
ATOM 733 C CA . ILE A 1 93 ? 18.128 -1.171 8.137 1.00 87.94 93 ILE A CA 1
ATOM 734 C C . ILE A 1 93 ? 18.466 -0.400 6.854 1.00 87.94 93 ILE A C 1
ATOM 736 O O . ILE A 1 93 ? 17.600 -0.193 6.003 1.00 87.94 93 ILE A O 1
ATOM 740 N N . PHE A 1 94 ? 19.741 -0.055 6.654 1.00 92.56 94 PHE A N 1
ATOM 741 C CA . PHE A 1 94 ? 20.211 0.650 5.461 1.00 92.56 94 PHE A CA 1
ATOM 742 C C . PHE A 1 94 ? 20.104 -0.196 4.190 1.00 92.56 94 PHE A C 1
ATOM 744 O O . PHE A 1 94 ? 19.843 0.350 3.119 1.00 92.56 94 PHE A O 1
ATOM 751 N N . PHE A 1 95 ? 20.254 -1.519 4.291 1.00 91.62 95 PHE A N 1
ATOM 752 C CA . PHE A 1 95 ? 20.085 -2.431 3.162 1.00 91.62 95 PHE A CA 1
ATOM 753 C C . PHE A 1 95 ? 18.613 -2.530 2.748 1.00 91.62 95 PHE A C 1
ATOM 755 O O . PHE A 1 95 ? 18.285 -2.333 1.577 1.00 91.62 95 PHE A O 1
ATOM 762 N N . LYS A 1 96 ? 17.706 -2.740 3.711 1.00 90.88 96 LYS A N 1
ATOM 763 C CA . LYS A 1 96 ? 16.257 -2.762 3.451 1.00 90.88 96 LYS A CA 1
ATOM 764 C C . LYS A 1 96 ? 15.778 -1.421 2.888 1.00 90.88 96 LYS A C 1
ATOM 766 O O . LYS A 1 96 ? 15.068 -1.385 1.884 1.00 90.88 96 LYS A O 1
ATOM 771 N N . TYR A 1 97 ? 16.228 -0.317 3.484 1.00 92.06 97 TYR A N 1
ATOM 772 C CA . TYR A 1 97 ? 15.919 1.031 3.016 1.00 92.06 97 TYR A CA 1
ATOM 773 C C . TYR A 1 97 ? 16.436 1.285 1.594 1.00 92.06 97 TYR A C 1
ATOM 775 O O . TYR A 1 97 ? 15.684 1.788 0.761 1.00 92.06 97 TYR A O 1
ATOM 783 N N . HIS A 1 98 ? 17.679 0.897 1.285 1.00 94.44 98 HIS A N 1
ATOM 784 C CA . HIS A 1 98 ? 18.247 1.001 -0.065 1.00 94.44 98 HIS A CA 1
ATOM 785 C C . HIS A 1 98 ? 17.364 0.311 -1.106 1.00 94.44 98 HIS A C 1
ATOM 787 O O . HIS A 1 98 ? 16.971 0.954 -2.080 1.00 94.44 98 HIS A O 1
ATOM 793 N N . LEU A 1 99 ? 17.010 -0.959 -0.883 1.00 93.75 99 LEU A N 1
ATOM 794 C CA . LEU A 1 99 ? 16.216 -1.739 -1.833 1.00 93.75 99 LEU A CA 1
ATOM 795 C C . LEU A 1 99 ? 14.821 -1.145 -2.040 1.00 93.75 99 LEU A C 1
ATOM 797 O O . LEU A 1 99 ? 14.422 -0.927 -3.185 1.00 93.75 99 LEU A O 1
ATOM 801 N N . ILE A 1 100 ? 14.116 -0.821 -0.951 1.00 93.19 100 ILE A N 1
ATOM 802 C CA . ILE A 1 100 ? 12.770 -0.231 -0.992 1.00 93.19 100 ILE A CA 1
ATOM 803 C C . ILE A 1 100 ? 12.777 1.078 -1.783 1.00 93.19 100 ILE A C 1
ATOM 805 O O . ILE A 1 100 ? 11.969 1.258 -2.694 1.00 93.19 100 ILE A O 1
ATOM 809 N N . GLN A 1 101 ? 13.699 1.992 -1.472 1.00 94.75 101 GLN A N 1
ATOM 810 C CA . GLN A 1 101 ? 13.713 3.308 -2.107 1.00 94.75 101 GLN A CA 1
ATOM 811 C C . GLN A 1 101 ? 14.176 3.220 -3.560 1.00 94.75 101 GLN A C 1
ATOM 813 O O . GLN A 1 101 ? 13.506 3.750 -4.444 1.00 94.75 101 GLN A O 1
ATOM 818 N N . ARG A 1 102 ? 15.253 2.482 -3.852 1.00 94.12 102 ARG A N 1
ATOM 819 C CA . ARG A 1 102 ? 15.698 2.239 -5.233 1.00 94.12 102 ARG A CA 1
ATOM 820 C C . ARG A 1 102 ? 14.563 1.658 -6.077 1.00 94.12 102 ARG A C 1
ATOM 822 O O . ARG A 1 102 ? 14.313 2.129 -7.185 1.00 94.12 102 ARG A O 1
ATOM 829 N N . ASN A 1 103 ? 13.850 0.658 -5.566 1.00 95.06 103 ASN A N 1
ATOM 830 C CA . ASN A 1 103 ? 12.776 0.005 -6.307 1.00 95.06 103 ASN A CA 1
ATOM 831 C C . ASN A 1 103 ? 11.516 0.881 -6.436 1.00 95.06 103 ASN A C 1
ATOM 833 O O . ASN A 1 103 ? 10.829 0.807 -7.459 1.00 95.06 103 ASN A O 1
ATOM 837 N N . LEU A 1 104 ? 11.264 1.795 -5.496 1.00 94.69 104 LEU A N 1
ATOM 838 C CA . LEU A 1 104 ? 10.255 2.843 -5.652 1.00 94.69 104 LEU A CA 1
ATOM 839 C C . LEU A 1 104 ? 10.574 3.761 -6.844 1.00 94.69 104 LEU A C 1
ATOM 841 O O . LEU A 1 104 ? 9.714 3.961 -7.705 1.00 94.69 104 LEU A O 1
ATOM 845 N N . TYR A 1 105 ? 11.812 4.259 -6.964 1.00 94.94 105 TYR A N 1
ATOM 846 C CA . TYR A 1 105 ? 12.236 5.061 -8.124 1.00 94.94 105 TYR A CA 1
ATOM 847 C C . TYR A 1 105 ? 12.061 4.310 -9.446 1.00 94.94 105 TYR A C 1
ATOM 849 O O . TYR A 1 105 ? 11.586 4.890 -10.431 1.00 94.94 105 TYR A O 1
ATOM 857 N N . ARG A 1 106 ? 12.394 3.014 -9.464 1.00 94.06 106 ARG A N 1
ATOM 858 C CA . ARG A 1 106 ? 12.205 2.142 -10.633 1.00 94.06 106 ARG A CA 1
ATOM 859 C C . ARG A 1 106 ? 10.737 1.975 -10.999 1.00 94.06 106 ARG A C 1
ATOM 861 O O . ARG A 1 106 ? 10.397 2.103 -12.172 1.00 94.06 106 ARG A O 1
ATOM 868 N N . THR A 1 107 ? 9.873 1.761 -10.011 1.00 94.81 107 THR A N 1
ATOM 869 C CA . THR A 1 107 ? 8.420 1.646 -10.208 1.00 94.81 107 THR A CA 1
ATOM 870 C C . THR A 1 107 ? 7.847 2.932 -10.799 1.00 94.81 107 THR A C 1
ATOM 872 O O . THR A 1 107 ? 7.119 2.876 -11.791 1.00 94.81 107 THR A O 1
ATOM 875 N N . ILE A 1 108 ? 8.247 4.097 -10.267 1.00 94.88 108 ILE A N 1
ATOM 876 C CA . ILE A 1 108 ? 7.874 5.413 -10.810 1.00 94.88 108 ILE A CA 1
ATOM 877 C C . ILE A 1 108 ? 8.290 5.510 -12.284 1.00 94.88 108 ILE A C 1
ATOM 879 O O . ILE A 1 108 ? 7.458 5.773 -13.153 1.00 94.88 108 ILE A O 1
ATOM 883 N N . MET A 1 109 ? 9.569 5.265 -12.578 1.00 93.69 109 MET A N 1
ATOM 884 C CA . MET A 1 109 ? 10.129 5.401 -13.926 1.00 93.69 109 MET A CA 1
ATOM 885 C C . MET A 1 109 ? 9.571 4.391 -14.920 1.00 93.69 109 MET A C 1
ATOM 887 O O . MET A 1 109 ? 9.537 4.673 -16.110 1.00 93.69 109 MET A O 1
ATOM 891 N N . LYS A 1 110 ? 9.132 3.216 -14.490 1.00 93.62 110 LYS A N 1
ATOM 892 C CA . LYS A 1 110 ? 8.581 2.214 -15.404 1.00 93.62 110 LYS A CA 1
ATOM 893 C C . LYS A 1 110 ? 7.110 2.484 -15.737 1.00 93.62 110 LYS A C 1
ATOM 895 O O . LYS A 1 110 ? 6.698 2.303 -16.884 1.00 93.62 110 LYS A O 1
ATOM 900 N N . ASN A 1 111 ? 6.341 2.988 -14.771 1.00 94.44 111 ASN A N 1
ATOM 901 C CA . ASN A 1 111 ? 4.879 2.987 -14.844 1.00 94.44 111 ASN A CA 1
ATOM 902 C C . ASN A 1 111 ? 4.240 4.378 -15.028 1.00 94.44 111 ASN A C 1
ATOM 904 O O . ASN A 1 111 ? 3.180 4.482 -15.648 1.00 94.44 111 ASN A O 1
ATOM 908 N N . MET A 1 112 ? 4.880 5.464 -14.585 1.00 94.56 112 MET A N 1
ATOM 909 C CA . MET A 1 112 ? 4.276 6.808 -14.620 1.00 94.56 112 MET A CA 1
ATOM 910 C C . MET A 1 112 ? 4.575 7.576 -15.912 1.00 94.56 112 MET A C 1
ATOM 912 O O . MET A 1 112 ? 5.560 7.291 -16.600 1.00 94.56 112 MET A O 1
ATOM 916 N N . ARG A 1 113 ? 3.781 8.596 -16.270 1.00 94.56 113 ARG A N 1
ATOM 917 C CA . ARG A 1 113 ? 4.148 9.501 -17.383 1.00 94.56 113 ARG A CA 1
ATOM 918 C C . ARG A 1 113 ? 5.381 10.322 -17.014 1.00 94.56 113 ARG A C 1
ATOM 920 O O . ARG A 1 113 ? 5.612 10.616 -15.847 1.00 94.56 113 ARG A O 1
ATOM 927 N N . PHE A 1 114 ? 6.156 10.742 -18.013 1.00 93.44 114 PHE A N 1
ATOM 928 C CA . PHE A 1 114 ? 7.450 11.405 -17.793 1.00 93.44 114 PHE A CA 1
ATOM 929 C C . PHE A 1 114 ? 7.364 12.642 -16.878 1.00 93.44 114 PHE A C 1
ATOM 931 O O . PHE A 1 114 ? 8.169 12.790 -15.965 1.00 93.44 114 PHE A O 1
ATOM 938 N N . ARG A 1 115 ? 6.333 13.486 -17.042 1.00 94.88 115 ARG A N 1
ATOM 939 C CA . ARG A 1 115 ? 6.101 14.654 -16.165 1.00 94.88 115 ARG A CA 1
ATOM 940 C C . ARG A 1 115 ? 5.924 14.248 -14.696 1.00 94.88 115 ARG A C 1
ATOM 942 O O . ARG A 1 115 ? 6.478 14.882 -13.802 1.00 94.88 115 ARG A O 1
ATOM 949 N N . THR A 1 116 ? 5.183 13.170 -14.457 1.00 95.69 116 THR A N 1
ATOM 950 C CA . THR A 1 116 ? 4.937 12.610 -13.123 1.00 95.69 116 THR A CA 1
ATOM 951 C C . THR A 1 116 ? 6.195 11.964 -12.557 1.00 95.69 116 THR A C 1
ATOM 953 O O . THR A 1 116 ? 6.478 12.145 -11.377 1.00 95.69 116 THR A O 1
ATOM 956 N N . VAL A 1 117 ? 6.996 11.294 -13.396 1.00 94.94 117 VAL A N 1
ATOM 957 C CA . VAL A 1 117 ? 8.310 10.760 -13.006 1.00 94.94 117 VAL A CA 1
ATOM 958 C C . VAL A 1 117 ? 9.183 11.869 -12.440 1.00 94.94 117 VAL A C 1
ATOM 960 O O . VAL A 1 117 ? 9.615 11.757 -11.300 1.00 94.94 117 VAL A O 1
ATOM 963 N N . VAL A 1 118 ? 9.377 12.962 -13.183 1.00 95.31 118 VAL A N 1
ATOM 964 C CA . VAL A 1 118 ? 10.206 14.093 -12.734 1.00 95.31 118 VAL A CA 1
ATOM 965 C C . VAL A 1 118 ? 9.684 14.658 -11.411 1.00 95.31 118 VAL A C 1
ATOM 967 O O . VAL A 1 118 ? 10.453 14.809 -10.464 1.00 95.31 118 VAL A O 1
ATOM 970 N N . LYS A 1 119 ? 8.372 14.906 -11.303 1.00 96.00 119 LYS A N 1
ATOM 971 C CA . LYS A 1 119 ? 7.758 15.446 -10.079 1.00 96.00 119 LYS A CA 1
ATOM 972 C C . LYS A 1 119 ? 7.987 14.539 -8.866 1.00 96.00 119 LYS A C 1
ATOM 974 O O . LYS A 1 119 ? 8.423 15.018 -7.819 1.00 96.00 119 LYS A O 1
ATOM 979 N N . LEU A 1 120 ? 7.693 13.246 -8.994 1.00 95.06 120 LEU A N 1
ATOM 980 C CA . LEU A 1 120 ? 7.821 12.289 -7.895 1.00 95.06 120 LEU A CA 1
ATOM 981 C C . LEU A 1 120 ? 9.287 12.023 -7.549 1.00 95.06 120 LEU A C 1
ATOM 983 O O . LEU A 1 120 ? 9.636 11.992 -6.373 1.00 95.06 120 LEU A O 1
ATOM 987 N N . TRP A 1 121 ? 10.166 11.906 -8.542 1.00 95.12 121 TRP A N 1
ATOM 988 C CA . TRP A 1 121 ? 11.601 11.746 -8.314 1.00 95.12 121 TRP A CA 1
ATOM 989 C C . TRP A 1 121 ? 12.192 12.926 -7.546 1.00 95.12 121 TRP A C 1
ATOM 991 O O . TRP A 1 121 ? 12.922 12.705 -6.581 1.00 95.12 121 TRP A O 1
ATOM 1001 N N . LEU A 1 122 ? 11.842 14.162 -7.917 1.00 96.06 122 LEU A N 1
ATOM 1002 C CA . LEU A 1 122 ? 12.275 15.361 -7.196 1.00 96.06 122 LEU A CA 1
ATOM 1003 C C . LEU A 1 122 ? 11.725 15.395 -5.767 1.00 96.06 122 LEU A C 1
ATOM 1005 O O . LEU A 1 122 ? 12.465 15.711 -4.837 1.00 96.06 122 LEU A O 1
ATOM 1009 N N . MET A 1 123 ? 10.452 15.043 -5.573 1.00 95.56 123 MET A N 1
ATOM 1010 C CA . MET A 1 123 ? 9.840 14.953 -4.244 1.00 95.56 123 MET A CA 1
ATOM 1011 C C . MET A 1 123 ? 10.588 13.953 -3.349 1.00 95.56 123 MET A C 1
ATOM 1013 O O . MET A 1 123 ? 11.003 14.310 -2.245 1.00 95.56 123 MET A O 1
ATOM 1017 N N . HIS A 1 124 ? 10.821 12.733 -3.838 1.00 95.00 124 HIS A N 1
ATOM 1018 C CA . HIS A 1 124 ? 11.541 11.695 -3.099 1.00 95.00 124 HIS A CA 1
ATOM 1019 C C . HIS A 1 124 ? 13.016 12.058 -2.877 1.00 95.00 124 HIS A C 1
ATOM 1021 O O . HIS A 1 124 ? 13.540 11.855 -1.784 1.00 95.00 124 HIS A O 1
ATOM 1027 N N . ALA A 1 125 ? 13.672 12.694 -3.853 1.00 95.56 125 ALA A N 1
ATOM 1028 C CA . ALA A 1 125 ? 15.076 13.078 -3.724 1.00 95.56 125 ALA A CA 1
ATOM 1029 C C . ALA A 1 125 ? 15.244 14.150 -2.643 1.00 95.56 125 ALA A C 1
ATOM 1031 O O . ALA A 1 125 ? 16.132 14.049 -1.800 1.00 95.56 125 ALA A O 1
ATOM 1032 N N . ARG A 1 126 ? 14.339 15.138 -2.604 1.00 96.38 126 ARG A N 1
ATOM 1033 C CA . ARG A 1 126 ? 14.299 16.154 -1.541 1.00 96.38 126 ARG A CA 1
ATOM 1034 C C . ARG A 1 126 ? 14.081 15.525 -0.169 1.00 96.38 126 ARG A C 1
ATOM 1036 O O . ARG A 1 126 ? 14.745 15.932 0.781 1.00 96.38 126 ARG A O 1
ATOM 1043 N N . PHE A 1 127 ? 13.192 14.536 -0.066 1.00 94.44 127 PHE A N 1
ATOM 1044 C CA . PHE A 1 127 ? 12.976 13.793 1.175 1.00 94.44 127 PHE A CA 1
ATOM 1045 C C . PHE A 1 127 ? 14.253 13.071 1.633 1.00 94.44 127 PHE A C 1
ATOM 1047 O O . PHE A 1 127 ? 14.665 13.246 2.779 1.00 94.44 127 PHE A O 1
ATOM 1054 N N . HIS A 1 128 ? 14.934 12.341 0.745 1.00 93.69 128 HIS A N 1
ATOM 1055 C CA . HIS A 1 128 ? 16.174 11.640 1.093 1.00 93.69 128 HIS A CA 1
ATOM 1056 C C . HIS A 1 128 ? 17.302 12.591 1.486 1.00 93.69 128 HIS A C 1
ATOM 1058 O O . HIS A 1 128 ? 17.967 12.360 2.490 1.00 93.69 128 HIS A O 1
ATOM 1064 N N . VAL A 1 129 ? 17.481 13.693 0.755 1.00 95.31 129 VAL A N 1
ATOM 1065 C CA . VAL A 1 129 ? 18.484 14.714 1.094 1.00 95.31 129 VAL A CA 1
ATOM 1066 C C . VAL A 1 129 ? 18.174 15.360 2.443 1.00 95.31 129 VAL A C 1
ATOM 1068 O O . VAL A 1 129 ? 19.085 15.570 3.240 1.00 95.31 129 VAL A O 1
ATOM 1071 N N . ARG A 1 130 ? 16.901 15.662 2.735 1.00 96.19 130 ARG A N 1
ATOM 1072 C CA . ARG A 1 130 ? 16.498 16.181 4.050 1.00 96.19 130 ARG A CA 1
ATOM 1073 C C . ARG A 1 130 ? 16.817 15.171 5.148 1.00 96.19 130 ARG A C 1
ATOM 1075 O O . ARG A 1 130 ? 17.416 15.557 6.146 1.00 96.19 130 ARG A O 1
ATOM 1082 N N . ARG A 1 131 ? 16.472 13.898 4.948 1.00 93.31 131 ARG A N 1
ATOM 1083 C CA . ARG A 1 131 ? 16.773 12.833 5.907 1.00 93.31 131 ARG A CA 1
ATOM 1084 C C . ARG A 1 131 ? 18.274 12.698 6.142 1.00 93.31 131 ARG A C 1
ATOM 1086 O O . ARG A 1 131 ? 18.692 12.752 7.283 1.00 93.31 131 ARG A O 1
ATOM 1093 N N . ALA A 1 132 ? 19.084 12.643 5.088 1.00 94.19 132 ALA A N 1
ATOM 1094 C CA . ALA A 1 132 ? 20.542 12.570 5.185 1.00 94.19 132 ALA A CA 1
ATOM 1095 C C . ALA A 1 132 ? 21.183 13.768 5.915 1.00 94.19 132 ALA A C 1
ATOM 1097 O O . ALA A 1 132 ? 22.283 13.642 6.445 1.00 94.19 132 ALA A O 1
ATOM 1098 N N . LYS A 1 133 ? 20.522 14.934 5.943 1.00 95.94 133 LYS A N 1
ATOM 1099 C CA . LYS A 1 133 ? 20.979 16.101 6.717 1.00 95.94 133 LYS A CA 1
ATOM 1100 C C . LYS A 1 133 ? 20.655 15.992 8.208 1.00 95.94 133 LYS A C 1
ATOM 1102 O O . LYS A 1 133 ? 21.439 16.476 9.017 1.00 95.94 133 LYS A O 1
ATOM 1107 N N . VAL A 1 134 ? 19.509 15.401 8.550 1.00 96.31 134 VAL A N 1
ATOM 1108 C CA . VAL A 1 134 ? 19.038 15.238 9.937 1.00 96.31 134 VAL A CA 1
ATOM 1109 C C . VAL A 1 134 ? 19.654 13.987 10.569 1.00 96.31 134 VAL A C 1
ATOM 1111 O O . VAL A 1 134 ? 20.288 14.062 11.614 1.00 96.31 134 VAL A O 1
ATOM 1114 N N . GLU A 1 135 ? 19.536 12.852 9.889 1.00 94.50 135 GLU A N 1
ATOM 1115 C CA . GLU A 1 135 ? 20.076 11.546 10.256 1.00 94.50 135 GLU A CA 1
ATOM 1116 C C . GLU A 1 135 ? 21.306 11.260 9.377 1.00 94.50 135 GLU A C 1
ATOM 1118 O O . GLU A 1 135 ? 21.209 10.609 8.333 1.00 94.50 135 GLU A O 1
ATOM 1123 N N . LYS A 1 136 ? 22.476 11.787 9.764 1.00 93.50 136 LYS A N 1
ATOM 1124 C CA . LYS A 1 136 ? 23.706 11.759 8.939 1.00 93.50 136 LYS A CA 1
ATOM 1125 C C . LYS A 1 136 ? 24.125 10.356 8.477 1.00 93.50 136 LYS A C 1
ATOM 1127 O O . LYS A 1 136 ? 24.705 10.216 7.401 1.00 93.50 136 LYS A O 1
ATOM 1132 N N . GLU A 1 137 ? 23.776 9.320 9.236 1.00 94.19 137 GLU A N 1
ATOM 1133 C CA . GLU A 1 137 ? 24.010 7.910 8.893 1.00 94.19 137 GLU A CA 1
ATOM 1134 C C . GLU A 1 137 ? 23.307 7.478 7.592 1.00 94.19 137 GLU A C 1
ATOM 1136 O O . GLU A 1 137 ? 23.764 6.565 6.906 1.00 94.19 137 GLU A O 1
ATOM 1141 N N . PHE A 1 138 ? 22.237 8.172 7.182 1.00 94.50 138 PHE A N 1
ATOM 1142 C CA . PHE A 1 138 ? 21.537 7.910 5.922 1.00 94.50 138 PHE A CA 1
ATOM 1143 C C . PHE A 1 138 ? 22.206 8.545 4.691 1.00 94.50 138 PHE A C 1
ATOM 1145 O O . PHE A 1 138 ? 21.751 8.312 3.564 1.00 94.50 138 PHE A O 1
ATOM 1152 N N . ALA A 1 139 ? 23.268 9.342 4.847 1.00 95.25 139 ALA A N 1
ATOM 1153 C CA . ALA A 1 139 ? 23.916 10.012 3.718 1.00 95.25 139 ALA A CA 1
ATOM 1154 C C . ALA A 1 139 ? 24.539 9.039 2.691 1.00 95.25 139 ALA A C 1
ATOM 1156 O O . ALA A 1 139 ? 24.251 9.199 1.499 1.00 95.25 139 ALA A O 1
ATOM 1157 N N . PRO A 1 140 ? 25.300 7.994 3.087 1.00 96.31 140 PRO A N 1
ATOM 1158 C CA . PRO A 1 140 ? 25.881 7.049 2.129 1.00 96.31 140 PRO A CA 1
ATOM 1159 C C . PRO A 1 140 ? 24.812 6.288 1.339 1.00 96.31 140 PRO A C 1
ATOM 1161 O O . PRO A 1 140 ? 24.891 6.178 0.113 1.00 96.31 140 PRO A O 1
ATOM 1164 N N . VAL A 1 141 ? 23.763 5.811 2.022 1.00 95.69 141 VAL A N 1
ATOM 1165 C CA . VAL A 1 141 ? 22.666 5.093 1.359 1.00 95.69 141 VAL A CA 1
ATOM 1166 C C . VAL A 1 141 ? 21.861 6.009 0.438 1.00 95.69 141 VAL A C 1
ATOM 1168 O O . VAL A 1 141 ? 21.471 5.585 -0.648 1.00 95.69 141 VAL A O 1
ATOM 1171 N N . THR A 1 142 ? 21.668 7.276 0.812 1.00 95.12 142 THR A N 1
ATOM 1172 C CA . THR A 1 142 ? 21.008 8.272 -0.042 1.00 95.12 142 THR A CA 1
ATOM 1173 C C . THR A 1 142 ? 21.771 8.470 -1.346 1.00 95.12 142 THR A C 1
ATOM 1175 O O . THR A 1 142 ? 21.170 8.389 -2.418 1.00 95.12 142 THR A O 1
ATOM 1178 N N . TRP A 1 143 ? 23.091 8.662 -1.278 1.00 96.12 143 TRP A N 1
ATOM 1179 C CA . TRP A 1 143 ? 23.910 8.793 -2.482 1.00 96.12 143 TRP A CA 1
ATOM 1180 C C . TRP A 1 143 ? 23.834 7.555 -3.367 1.00 96.12 143 TRP A C 1
ATOM 1182 O O . TRP A 1 143 ? 23.624 7.680 -4.574 1.00 96.12 143 TRP A O 1
ATOM 1192 N N . LYS A 1 144 ? 23.914 6.366 -2.762 1.00 96.38 144 LYS A N 1
ATOM 1193 C CA . LYS A 1 144 ? 23.780 5.093 -3.474 1.00 96.38 144 LYS A CA 1
ATOM 1194 C C . LYS A 1 144 ? 22.436 4.977 -4.205 1.00 96.38 144 LYS A C 1
ATOM 1196 O O . LYS A 1 144 ? 22.421 4.622 -5.380 1.00 96.38 144 LYS A O 1
ATOM 1201 N N . ILE A 1 145 ? 21.319 5.316 -3.549 1.00 95.81 145 ILE A N 1
ATOM 1202 C CA . ILE A 1 145 ? 19.973 5.293 -4.157 1.00 95.81 145 ILE A CA 1
ATOM 1203 C C . ILE A 1 145 ? 19.915 6.218 -5.377 1.00 95.81 145 ILE A C 1
ATOM 1205 O O . ILE A 1 145 ? 19.449 5.801 -6.439 1.00 95.81 145 ILE A O 1
ATOM 1209 N N . LEU A 1 146 ? 20.381 7.464 -5.242 1.00 95.50 146 LEU A N 1
ATOM 1210 C CA . LEU A 1 146 ? 20.312 8.454 -6.321 1.00 95.50 146 LEU A CA 1
ATOM 1211 C C . LEU A 1 146 ? 21.218 8.071 -7.502 1.00 95.50 146 LEU A C 1
ATOM 1213 O O . LEU A 1 146 ? 20.770 8.119 -8.648 1.00 95.50 146 LEU A O 1
ATOM 1217 N N . ALA A 1 147 ? 22.449 7.629 -7.233 1.00 95.44 147 ALA A N 1
ATOM 1218 C CA . ALA A 1 147 ? 23.395 7.207 -8.265 1.00 95.44 147 ALA A CA 1
ATOM 1219 C C . ALA A 1 147 ? 22.895 5.975 -9.039 1.00 95.44 147 ALA A C 1
ATOM 1221 O O . ALA A 1 147 ? 22.849 5.995 -10.270 1.00 95.44 147 ALA A O 1
ATOM 1222 N N . GLU A 1 148 ? 22.445 4.926 -8.342 1.00 93.69 148 GLU A N 1
ATOM 1223 C CA . GLU A 1 148 ? 21.903 3.722 -8.989 1.00 93.69 148 GLU A CA 1
ATOM 1224 C C . GLU A 1 148 ? 20.617 4.008 -9.770 1.00 93.69 148 GLU A C 1
ATOM 1226 O O . GLU A 1 148 ? 20.380 3.403 -10.817 1.00 93.69 148 GLU A O 1
ATOM 1231 N N . THR A 1 149 ? 19.785 4.935 -9.286 1.00 91.44 149 THR A N 1
ATOM 1232 C CA . THR A 1 149 ? 18.569 5.360 -9.991 1.00 91.44 149 THR A CA 1
ATOM 1233 C C . THR A 1 149 ? 18.907 5.999 -11.335 1.00 91.44 149 THR A C 1
ATOM 1235 O O . THR A 1 149 ? 18.279 5.664 -12.341 1.00 91.44 149 THR A O 1
ATOM 1238 N N . LEU A 1 150 ? 19.912 6.879 -11.374 1.00 91.25 150 LEU A N 1
ATOM 1239 C CA . LEU A 1 150 ? 20.379 7.501 -12.613 1.00 91.25 150 LEU A CA 1
ATOM 1240 C C . LEU A 1 150 ? 21.009 6.468 -13.551 1.00 91.25 150 LEU A C 1
ATOM 1242 O O . LEU A 1 150 ? 20.617 6.398 -14.716 1.00 91.25 150 LEU A O 1
ATOM 1246 N N . PHE A 1 151 ? 21.898 5.618 -13.034 1.00 91.38 151 PHE A N 1
ATOM 1247 C CA . PHE A 1 151 ? 22.558 4.563 -13.808 1.00 91.38 151 PHE A CA 1
ATOM 1248 C C . PHE A 1 151 ? 21.563 3.580 -14.440 1.00 91.38 151 PHE A C 1
ATOM 1250 O O . PHE A 1 151 ? 21.699 3.206 -15.601 1.00 91.38 151 PHE A O 1
ATOM 1257 N N . TRP A 1 152 ? 20.522 3.180 -13.704 1.00 86.38 152 TRP A N 1
ATOM 1258 C CA . TRP A 1 152 ? 19.520 2.232 -14.197 1.00 86.38 152 TRP A CA 1
ATOM 1259 C C . TRP A 1 152 ? 18.426 2.882 -15.056 1.00 86.38 152 TRP A C 1
ATOM 1261 O O . TRP A 1 152 ? 17.680 2.180 -15.744 1.00 86.38 152 TRP A O 1
ATOM 1271 N N . SER A 1 153 ? 18.308 4.212 -15.039 1.00 85.44 153 SER A N 1
ATOM 1272 C CA . SER A 1 153 ? 17.236 4.9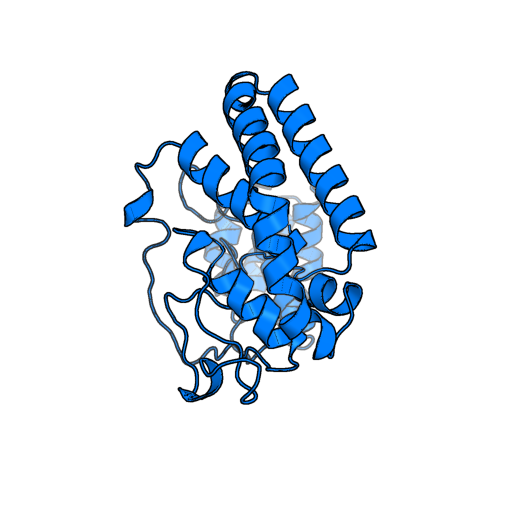25 -15.738 1.00 85.44 153 SER A CA 1
ATOM 1273 C C . SER A 1 153 ? 17.090 4.557 -17.226 1.00 85.44 153 SER A C 1
ATOM 1275 O O . SER A 1 153 ? 15.942 4.349 -17.633 1.00 85.44 153 SER A O 1
ATOM 1277 N N . PRO A 1 154 ? 18.158 4.333 -18.028 1.00 89.12 154 PRO A N 1
ATOM 1278 C CA . PRO A 1 154 ? 18.004 3.927 -19.428 1.00 89.12 154 PRO A CA 1
ATOM 1279 C C . PRO A 1 154 ? 17.339 2.551 -19.578 1.00 89.12 154 PRO A C 1
ATOM 1281 O O . PRO A 1 154 ? 16.439 2.379 -20.399 1.00 89.12 154 PRO A O 1
ATOM 1284 N N . ALA A 1 155 ? 17.706 1.581 -18.734 1.00 86.50 155 ALA A N 1
ATOM 1285 C CA . ALA A 1 155 ? 17.092 0.253 -18.733 1.00 86.50 155 ALA A CA 1
ATOM 1286 C C . ALA A 1 155 ? 15.607 0.309 -18.345 1.00 86.50 155 ALA A C 1
ATOM 1288 O O . ALA A 1 155 ? 14.779 -0.389 -18.934 1.00 86.50 155 ALA A O 1
ATOM 1289 N N . GLY A 1 156 ? 15.256 1.172 -17.390 1.00 84.44 156 GLY A N 1
ATOM 1290 C CA . GLY A 1 156 ? 13.865 1.456 -17.045 1.00 84.44 156 GLY A CA 1
ATOM 1291 C C . GLY A 1 156 ? 13.089 2.062 -18.214 1.00 84.44 156 GLY A C 1
ATOM 1292 O O . GLY A 1 156 ? 11.976 1.618 -18.499 1.00 84.44 156 GLY A O 1
ATOM 1293 N N . LEU A 1 157 ? 13.689 3.020 -18.931 1.00 88.44 157 LEU A N 1
ATOM 1294 C CA . LEU A 1 157 ? 13.077 3.675 -20.089 1.00 88.44 157 LEU A CA 1
ATOM 1295 C C . LEU A 1 157 ? 12.734 2.680 -21.204 1.00 88.44 157 LEU A C 1
ATOM 1297 O O . LEU A 1 157 ? 11.632 2.746 -21.748 1.00 88.44 157 LEU A O 1
ATOM 1301 N N . MET A 1 158 ? 13.610 1.711 -21.480 1.00 89.50 158 MET A N 1
ATOM 1302 C CA . MET A 1 158 ? 13.374 0.672 -22.494 1.00 89.50 158 MET A CA 1
ATOM 1303 C C . MET A 1 158 ? 12.175 -0.235 -22.180 1.00 89.50 158 MET A C 1
ATOM 1305 O O . MET A 1 158 ? 11.571 -0.799 -23.090 1.00 89.50 158 MET A O 1
ATOM 1309 N N . LYS A 1 159 ? 11.778 -0.359 -20.907 1.00 89.19 159 LYS A N 1
ATOM 1310 C CA . LYS A 1 159 ? 10.624 -1.176 -20.487 1.00 89.19 159 LYS A CA 1
ATOM 1311 C C . LYS A 1 159 ? 9.286 -0.437 -20.587 1.00 89.19 159 LYS A C 1
ATOM 1313 O O . LYS A 1 159 ? 8.234 -1.065 -20.474 1.00 89.19 159 LYS A O 1
ATOM 1318 N N . ARG A 1 160 ? 9.300 0.884 -20.804 1.00 92.94 160 ARG A N 1
ATOM 1319 C CA . ARG A 1 160 ? 8.098 1.737 -20.829 1.00 92.94 160 ARG A CA 1
ATOM 1320 C C . ARG A 1 160 ? 7.206 1.563 -22.060 1.00 92.94 160 ARG A C 1
ATOM 1322 O O . ARG A 1 160 ? 5.991 1.557 -21.862 1.00 92.94 160 ARG A O 1
ATOM 1329 N N . PRO A 1 161 ? 7.721 1.449 -23.304 1.00 93.75 161 PRO A N 1
ATOM 1330 C CA . PRO A 1 161 ? 6.880 1.458 -24.501 1.00 93.75 161 PRO A CA 1
ATOM 1331 C C . PRO A 1 161 ? 5.713 0.456 -24.488 1.00 93.75 161 PRO A C 1
ATOM 1333 O O . PRO A 1 161 ? 4.584 0.884 -24.748 1.00 93.75 161 PRO A O 1
ATOM 1336 N N . PRO A 1 162 ? 5.891 -0.836 -24.131 1.00 92.25 162 PRO A N 1
ATOM 1337 C CA . PRO A 1 162 ? 4.769 -1.776 -24.122 1.00 92.25 162 PRO A CA 1
ATOM 1338 C C . PRO A 1 162 ? 3.710 -1.437 -23.063 1.00 92.25 162 PRO A C 1
ATOM 1340 O O . PRO A 1 162 ? 2.528 -1.667 -23.303 1.00 92.25 162 PRO A O 1
ATOM 1343 N N . ILE A 1 163 ? 4.118 -0.854 -21.930 1.00 93.25 163 ILE A N 1
ATOM 1344 C CA . ILE A 1 163 ? 3.226 -0.461 -20.829 1.00 93.25 163 ILE A CA 1
ATOM 1345 C C . ILE A 1 163 ? 2.447 0.802 -21.209 1.00 93.25 163 ILE A C 1
ATOM 1347 O O . ILE A 1 163 ? 1.222 0.825 -21.150 1.00 93.25 163 ILE A O 1
ATOM 1351 N N . GLN A 1 164 ? 3.152 1.856 -21.630 1.00 95.12 164 GLN A N 1
ATOM 1352 C CA . GLN A 1 164 ? 2.545 3.164 -21.888 1.00 95.12 164 GLN A CA 1
ATOM 1353 C C . GLN A 1 164 ? 1.647 3.155 -23.132 1.00 95.12 164 GLN A C 1
ATOM 1355 O O . GLN A 1 164 ? 0.624 3.830 -23.130 1.00 95.12 164 GLN A O 1
ATOM 1360 N N . SER A 1 165 ? 1.978 2.367 -24.162 1.00 94.62 165 SER A N 1
ATOM 1361 C CA . SER A 1 165 ? 1.167 2.263 -25.391 1.00 94.62 165 SER A CA 1
ATOM 1362 C C . SER A 1 165 ? -0.190 1.578 -25.199 1.00 94.62 165 SER A C 1
ATOM 1364 O O . SER A 1 165 ? -1.083 1.769 -26.015 1.00 94.62 165 SER A O 1
ATOM 1366 N N . ARG A 1 166 ? -0.355 0.771 -24.143 1.00 95.19 166 ARG A N 1
ATOM 1367 C CA . ARG A 1 166 ? -1.588 0.009 -23.844 1.00 95.19 166 ARG A CA 1
ATOM 1368 C C . ARG A 1 166 ? -2.268 0.457 -22.557 1.00 95.19 166 ARG A C 1
ATOM 1370 O O . ARG A 1 166 ? -3.170 -0.211 -22.054 1.00 95.19 166 ARG A O 1
ATOM 1377 N N . ARG A 1 167 ? -1.797 1.570 -22.007 1.00 95.94 167 ARG A N 1
ATOM 1378 C CA . ARG A 1 167 ? -2.276 2.131 -20.757 1.00 95.94 167 ARG A CA 1
ATOM 1379 C C . ARG A 1 167 ? -3.741 2.557 -20.875 1.00 95.94 167 ARG A C 1
ATOM 1381 O O . ARG A 1 167 ? -4.099 3.254 -21.817 1.00 95.94 167 ARG A O 1
ATOM 1388 N N . LYS A 1 168 ? -4.553 2.199 -19.879 1.00 96.81 168 LYS A N 1
ATOM 1389 C CA . LYS A 1 168 ? -5.995 2.476 -19.810 1.00 96.81 168 LYS A CA 1
ATOM 1390 C C . LYS A 1 168 ? -6.404 3.499 -18.750 1.00 96.81 168 LYS A C 1
ATOM 1392 O O . LYS A 1 168 ? -7.441 4.123 -18.912 1.00 96.81 168 LYS A O 1
ATOM 1397 N N . ILE A 1 169 ? -5.614 3.685 -17.691 1.00 95.44 169 ILE A N 1
ATOM 1398 C CA . ILE A 1 169 ? -5.928 4.620 -16.591 1.00 95.44 169 ILE A CA 1
ATOM 1399 C C . ILE A 1 169 ? -4.891 5.738 -16.493 1.00 95.44 169 ILE A C 1
ATOM 1401 O O . ILE A 1 169 ? -3.753 5.561 -16.936 1.00 95.44 169 ILE A O 1
ATOM 1405 N N . SER A 1 170 ? -5.244 6.892 -15.927 1.00 95.75 170 SER A N 1
ATOM 1406 C CA . SER A 1 170 ? -4.334 8.040 -15.811 1.00 95.75 170 SER A CA 1
ATOM 1407 C C . SER A 1 170 ? -3.299 7.872 -14.685 1.00 95.75 170 SER A C 1
ATOM 1409 O O . SER A 1 170 ? -3.298 6.878 -13.960 1.00 95.75 170 SER A O 1
ATOM 1411 N N . ASP A 1 171 ? -2.346 8.809 -14.566 1.00 95.50 171 ASP A N 1
ATOM 1412 C CA . ASP A 1 171 ? -1.451 8.845 -13.393 1.00 95.50 171 ASP A CA 1
ATOM 1413 C C . ASP A 1 171 ? -2.242 9.203 -12.125 1.00 95.50 171 ASP A C 1
ATOM 1415 O O . ASP A 1 171 ? -1.957 8.667 -11.063 1.00 95.50 171 ASP A O 1
ATOM 1419 N N . THR A 1 172 ? -3.256 10.065 -12.235 1.00 94.12 172 THR A N 1
ATOM 1420 C CA . THR A 1 172 ? -4.112 10.449 -11.108 1.00 94.12 172 THR A CA 1
ATOM 1421 C C . THR A 1 172 ? -4.897 9.253 -10.580 1.00 94.12 172 THR A C 1
ATOM 1423 O O . THR A 1 172 ? -4.891 9.013 -9.379 1.00 94.12 172 THR A O 1
ATOM 1426 N N . ASP A 1 173 ? -5.499 8.457 -11.467 1.00 93.62 173 ASP A N 1
ATOM 1427 C CA . ASP A 1 173 ? -6.325 7.313 -11.061 1.00 93.62 173 ASP A CA 1
ATOM 1428 C C . ASP A 1 173 ? -5.498 6.259 -10.327 1.00 93.62 173 ASP A C 1
ATOM 1430 O O . ASP A 1 173 ? -5.893 5.783 -9.267 1.00 93.62 173 ASP A O 1
ATOM 1434 N N . ILE A 1 174 ? -4.314 5.923 -10.852 1.00 92.62 174 ILE A N 1
ATOM 1435 C CA . ILE A 1 174 ? -3.457 4.927 -10.204 1.00 92.62 174 ILE A CA 1
ATOM 1436 C C . ILE A 1 174 ? -2.865 5.444 -8.889 1.00 92.62 174 ILE A C 1
ATOM 1438 O O . ILE A 1 174 ? -2.713 4.669 -7.947 1.00 92.62 174 ILE A O 1
ATOM 1442 N N . ILE A 1 175 ? -2.577 6.746 -8.789 1.00 92.06 175 ILE A N 1
ATOM 1443 C CA . ILE A 1 175 ? -2.166 7.370 -7.527 1.00 92.06 175 ILE A CA 1
ATOM 1444 C C . ILE A 1 175 ? -3.307 7.296 -6.512 1.00 92.06 175 ILE A C 1
ATOM 1446 O O . ILE A 1 175 ? -3.052 6.900 -5.383 1.00 92.06 175 ILE A O 1
ATOM 1450 N N . ASN A 1 176 ? -4.546 7.594 -6.908 1.00 89.81 176 ASN A N 1
ATOM 1451 C CA . ASN A 1 176 ? -5.710 7.517 -6.024 1.00 89.81 176 ASN A CA 1
ATOM 1452 C C . ASN A 1 176 ? -5.967 6.087 -5.538 1.00 89.81 176 ASN A C 1
ATOM 1454 O O . ASN A 1 176 ? -6.206 5.888 -4.352 1.00 89.81 176 ASN A O 1
ATOM 1458 N N . LEU A 1 177 ? -5.831 5.088 -6.417 1.00 88.62 177 LEU A N 1
ATOM 1459 C CA . LEU A 1 177 ? -5.885 3.673 -6.027 1.00 88.62 177 LEU A CA 1
ATOM 1460 C C . LEU A 1 177 ? -4.771 3.305 -5.036 1.00 88.62 177 LEU A C 1
ATOM 1462 O O . LEU A 1 177 ? -4.937 2.408 -4.214 1.00 88.62 177 LEU A O 1
ATOM 1466 N N . SER A 1 178 ? -3.621 3.973 -5.139 1.00 86.81 178 SER A N 1
ATOM 1467 C CA . SER A 1 178 ? -2.458 3.724 -4.290 1.00 86.81 178 SER A CA 1
ATOM 1468 C C . SER A 1 178 ? -2.561 4.368 -2.911 1.00 86.81 178 SER A C 1
ATOM 1470 O O . SER A 1 178 ? -1.704 4.080 -2.082 1.00 86.81 178 SER A O 1
ATOM 1472 N N . ILE A 1 179 ? -3.530 5.252 -2.653 1.00 80.69 179 ILE A N 1
ATOM 1473 C CA . ILE A 1 179 ? -3.714 5.864 -1.332 1.00 80.69 179 ILE A CA 1
ATOM 1474 C C . ILE A 1 179 ? -4.180 4.765 -0.374 1.00 80.69 179 ILE A C 1
ATOM 1476 O O . ILE A 1 179 ? -5.253 4.195 -0.556 1.00 80.69 179 ILE A O 1
ATOM 1480 N N . GLY A 1 180 ? -3.354 4.442 0.622 1.00 77.06 180 GLY A N 1
ATOM 1481 C CA . GLY A 1 180 ? -3.729 3.503 1.677 1.00 77.06 180 GLY A CA 1
ATOM 1482 C C . GLY A 1 180 ? -4.152 4.198 2.957 1.00 77.06 180 GLY A C 1
ATOM 1483 O O . GLY A 1 180 ? -4.467 5.387 2.976 1.00 77.06 180 GLY A O 1
ATOM 1484 N N . GLU A 1 181 ? -4.134 3.423 4.030 1.00 82.12 181 GLU A N 1
ATOM 1485 C CA . GLU A 1 181 ? -4.508 3.868 5.366 1.00 82.12 181 GLU A CA 1
ATOM 1486 C C . GLU A 1 181 ? -3.278 4.151 6.218 1.00 82.12 181 GLU A C 1
ATOM 1488 O O . GLU A 1 181 ? -2.167 3.690 5.933 1.00 82.12 181 GLU A O 1
ATOM 1493 N N . GLU A 1 182 ? -3.488 4.911 7.286 1.00 79.25 182 GLU A N 1
ATOM 1494 C CA . GLU A 1 182 ? -2.464 5.104 8.295 1.00 79.25 182 GLU A CA 1
ATOM 1495 C C . GLU A 1 182 ? -2.214 3.800 9.067 1.00 79.25 182 GLU A C 1
ATOM 1497 O O . GLU A 1 182 ? -3.133 3.045 9.400 1.00 79.25 182 GLU A O 1
ATOM 1502 N N . GLY A 1 183 ? -0.931 3.519 9.306 1.00 85.62 183 GLY A N 1
ATOM 1503 C CA . GLY A 1 183 ? -0.495 2.374 10.089 1.00 85.62 183 GLY A CA 1
ATOM 1504 C C . GLY A 1 183 ? -0.491 2.699 11.581 1.00 85.62 183 GLY A C 1
ATOM 1505 O O . GLY A 1 183 ? 0.195 3.619 12.035 1.00 85.62 183 GLY A O 1
ATOM 1506 N N . HIS A 1 184 ? -1.183 1.877 12.357 1.00 92.00 184 HIS A N 1
ATOM 1507 C CA . HIS A 1 184 ? -1.236 1.933 13.813 1.00 92.00 184 HIS A CA 1
ATOM 1508 C C . HIS A 1 184 ? -0.427 0.799 14.450 1.00 92.00 184 HIS A C 1
ATOM 1510 O O . HIS A 1 184 ? -0.813 0.277 15.484 1.00 92.00 184 HIS A O 1
ATOM 1516 N N . LEU A 1 185 ? 0.699 0.407 13.852 1.00 89.75 185 LEU A N 1
ATOM 1517 C CA . LEU A 1 185 ? 1.634 -0.561 14.432 1.00 89.75 185 LEU A CA 1
ATOM 1518 C C . LEU A 1 185 ? 2.818 0.172 15.068 1.00 89.75 185 LEU A C 1
ATOM 1520 O O . LEU A 1 185 ? 3.368 1.099 14.474 1.00 89.75 185 LEU A O 1
ATOM 1524 N N . ASP A 1 186 ? 3.192 -0.221 16.277 1.00 84.88 186 ASP A N 1
ATOM 1525 C CA . ASP A 1 186 ? 4.442 0.182 16.904 1.00 84.88 186 ASP A CA 1
ATOM 1526 C C . ASP A 1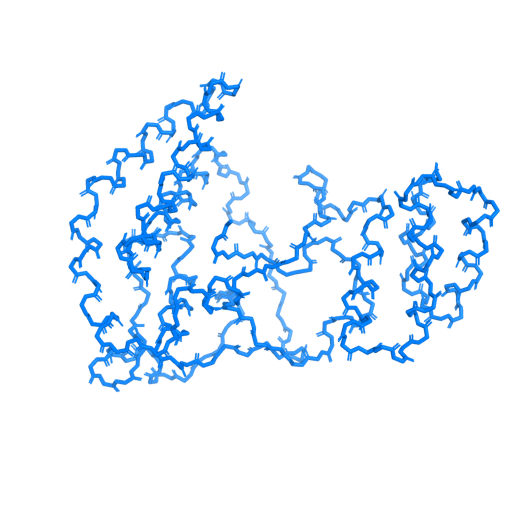 186 ? 5.591 -0.653 16.319 1.00 84.88 186 ASP A C 1
ATOM 1528 O O . ASP A 1 186 ? 5.629 -1.875 16.466 1.00 84.88 186 ASP A O 1
ATOM 1532 N N . ASP A 1 187 ? 6.519 0.007 15.630 1.00 76.19 187 ASP A N 1
ATOM 1533 C CA . ASP A 1 187 ? 7.586 -0.660 14.876 1.00 76.19 187 ASP A CA 1
ATOM 1534 C C . ASP A 1 187 ? 8.678 -1.283 15.771 1.00 76.19 187 ASP A C 1
ATOM 1536 O O . ASP A 1 187 ? 9.535 -2.012 15.269 1.00 76.19 187 ASP A O 1
ATOM 1540 N N . VAL A 1 188 ? 8.663 -1.014 17.085 1.00 76.94 188 VAL A N 1
ATOM 1541 C CA . VAL A 1 188 ? 9.622 -1.563 18.058 1.00 76.94 188 VAL A CA 1
ATOM 1542 C C . VAL A 1 188 ? 9.054 -2.815 18.716 1.00 76.94 188 VAL A C 1
ATOM 1544 O O . VAL A 1 188 ? 9.701 -3.859 18.761 1.00 76.94 188 VAL A O 1
ATOM 1547 N N . THR A 1 189 ? 7.833 -2.716 19.230 1.00 82.44 189 THR A N 1
ATOM 1548 C CA . THR A 1 189 ? 7.154 -3.791 19.963 1.00 82.44 189 THR A CA 1
ATOM 1549 C C . THR A 1 189 ? 6.364 -4.726 19.052 1.00 82.44 189 THR A C 1
ATOM 1551 O O . THR A 1 189 ? 5.972 -5.806 19.497 1.00 82.44 189 THR A O 1
ATOM 1554 N N . LEU A 1 190 ? 6.130 -4.328 17.794 1.00 82.12 190 LEU A N 1
ATOM 1555 C CA . LEU A 1 190 ? 5.283 -5.016 16.815 1.00 82.12 190 LEU A CA 1
ATOM 1556 C C . LEU A 1 190 ? 3.853 -5.249 17.324 1.00 82.12 190 LEU A C 1
ATOM 1558 O O . LEU A 1 190 ? 3.214 -6.247 16.989 1.00 82.12 190 LEU A O 1
ATOM 1562 N N . LYS A 1 191 ? 3.347 -4.318 18.138 1.00 85.62 191 LYS A N 1
ATOM 1563 C CA . LYS A 1 191 ? 1.983 -4.330 18.677 1.00 85.62 191 LYS A CA 1
ATOM 1564 C C . LYS A 1 191 ? 1.158 -3.174 18.111 1.00 85.62 191 LYS A C 1
ATOM 1566 O O . LYS A 1 191 ? 1.729 -2.151 17.731 1.00 85.62 191 LYS A O 1
ATOM 1571 N N . PRO A 1 192 ? -0.178 -3.306 18.050 1.00 88.62 192 PRO A N 1
ATOM 1572 C CA . PRO A 1 192 ? -1.056 -2.172 17.796 1.00 88.62 192 PRO A CA 1
ATOM 1573 C C . PRO A 1 192 ? -0.738 -1.014 18.746 1.00 88.62 192 PRO A C 1
ATOM 1575 O O . PRO A 1 192 ? -0.571 -1.223 19.947 1.00 88.62 192 PRO A O 1
ATOM 1578 N N . LYS A 1 193 ? -0.660 0.206 18.215 1.00 92.06 193 LYS A N 1
ATOM 1579 C CA . LYS A 1 193 ? -0.468 1.421 19.003 1.00 92.06 193 LYS A CA 1
ATOM 1580 C C . LYS A 1 193 ? -1.672 1.613 19.916 1.00 92.06 193 LYS A C 1
ATOM 1582 O O . LYS A 1 193 ? -2.812 1.641 19.447 1.00 92.06 193 LYS A O 1
ATOM 1587 N N . GLU A 1 194 ? -1.393 1.800 21.197 1.00 92.81 194 GLU A N 1
ATOM 1588 C CA . GLU A 1 194 ? -2.381 2.049 22.246 1.00 92.81 194 GLU A CA 1
ATOM 1589 C C . GLU A 1 194 ? -2.691 3.555 22.314 1.00 92.81 194 GLU A C 1
ATOM 1591 O O . GLU A 1 194 ? -2.373 4.240 23.280 1.00 92.81 194 GLU A O 1
ATOM 1596 N N . ASN A 1 195 ? -3.294 4.091 21.247 1.00 93.50 195 ASN A N 1
ATOM 1597 C CA . ASN A 1 195 ? -3.784 5.470 21.190 1.00 93.50 195 ASN A CA 1
ATOM 1598 C C . ASN A 1 195 ? -5.170 5.551 20.539 1.00 93.50 195 ASN A C 1
ATOM 1600 O O . ASN A 1 195 ? -5.559 4.668 19.775 1.00 93.50 195 ASN A O 1
ATOM 1604 N N . TRP A 1 196 ? -5.900 6.634 20.812 1.00 95.44 196 TRP A N 1
ATOM 1605 C CA . TRP A 1 196 ? -7.278 6.829 20.345 1.00 95.44 196 TRP A CA 1
ATOM 1606 C C . TRP A 1 196 ? -7.426 6.938 18.821 1.00 95.44 196 TRP A C 1
ATOM 1608 O O . TRP A 1 196 ? -8.505 6.672 18.295 1.00 95.44 196 TRP A O 1
ATOM 1618 N N . PHE A 1 197 ? -6.349 7.235 18.087 1.00 95.12 197 PHE A N 1
ATOM 1619 C CA . PHE A 1 197 ? -6.382 7.251 16.624 1.00 95.12 197 PHE A CA 1
ATOM 1620 C C . PHE A 1 197 ? -6.557 5.850 16.021 1.00 95.12 197 PHE A C 1
ATOM 1622 O O . PHE A 1 197 ? -7.107 5.730 14.932 1.00 95.12 197 PHE A O 1
ATOM 1629 N N . ASN A 1 198 ? -6.142 4.789 16.720 1.00 94.69 198 ASN A N 1
ATOM 1630 C CA . ASN A 1 198 ? -6.283 3.410 16.245 1.00 94.69 198 ASN A CA 1
ATOM 1631 C C . ASN A 1 198 ? -7.755 2.931 16.163 1.00 94.69 198 ASN A C 1
ATOM 1633 O O . ASN A 1 198 ? -8.214 2.598 15.062 1.00 94.69 198 ASN A O 1
ATOM 1637 N N . PRO A 1 199 ? -8.545 2.935 17.260 1.00 95.56 199 PRO A N 1
ATOM 1638 C CA . PRO A 1 199 ? -9.961 2.583 17.171 1.00 95.56 199 PRO A CA 1
ATOM 1639 C C . PRO A 1 199 ? -10.728 3.563 16.272 1.00 95.56 199 PRO A C 1
ATOM 1641 O O . PRO A 1 199 ? -11.621 3.137 15.542 1.00 95.56 199 PRO A O 1
ATOM 1644 N N . LEU A 1 200 ? -10.344 4.849 16.245 1.00 96.19 200 LEU A N 1
ATOM 1645 C CA . LEU A 1 200 ? -10.953 5.835 15.350 1.00 96.19 200 LEU A CA 1
ATOM 1646 C C . LEU A 1 200 ? -10.753 5.474 13.872 1.00 96.19 200 LEU A C 1
ATOM 1648 O O . LEU A 1 200 ? -11.715 5.512 13.111 1.00 96.19 200 LEU A O 1
ATOM 1652 N N . ALA A 1 201 ? -9.539 5.097 13.461 1.00 95.06 201 ALA A N 1
ATOM 1653 C CA . ALA A 1 201 ? -9.254 4.695 12.083 1.00 95.06 201 ALA A CA 1
ATOM 1654 C C . ALA A 1 201 ? -10.089 3.477 11.657 1.00 95.06 201 ALA A C 1
ATOM 1656 O O . ALA A 1 201 ? -10.644 3.458 10.556 1.00 95.06 201 ALA A O 1
ATOM 1657 N N . SER A 1 202 ? -10.231 2.503 12.557 1.00 95.19 202 SER A N 1
ATOM 1658 C CA . SER A 1 202 ? -11.013 1.282 12.328 1.00 95.19 202 SER A CA 1
ATOM 1659 C C . SER A 1 202 ? -12.502 1.597 12.146 1.00 95.19 202 SER A C 1
ATOM 1661 O O . SER A 1 202 ? -13.112 1.159 11.171 1.00 95.19 202 SER A O 1
ATOM 1663 N N . LEU A 1 203 ? -13.061 2.445 13.015 1.00 96.38 203 LEU A N 1
ATOM 1664 C CA . LEU A 1 203 ? -14.452 2.898 12.943 1.00 96.38 203 LEU A CA 1
ATOM 1665 C C . LEU A 1 203 ? -14.739 3.777 11.718 1.00 96.38 203 LEU A C 1
ATOM 1667 O O . LEU A 1 203 ? -15.762 3.601 11.066 1.00 96.38 203 LEU A O 1
ATOM 1671 N N . LEU A 1 204 ? -13.846 4.707 11.367 1.00 95.31 204 LEU A N 1
ATOM 1672 C CA . LEU A 1 204 ? -14.013 5.555 10.178 1.00 95.31 204 LEU A CA 1
ATOM 1673 C C . LEU A 1 204 ? -13.985 4.729 8.892 1.00 95.31 204 LEU A C 1
ATOM 1675 O O . LEU A 1 204 ? -14.726 5.013 7.947 1.00 95.31 204 LEU A O 1
ATOM 1679 N N . ARG A 1 205 ? -13.142 3.692 8.846 1.00 93.62 205 ARG A N 1
ATOM 1680 C CA . ARG A 1 205 ? -13.158 2.746 7.734 1.00 93.62 205 ARG A CA 1
ATOM 1681 C C . ARG A 1 205 ? -14.455 1.941 7.719 1.00 93.62 205 ARG A C 1
ATOM 1683 O O . ARG A 1 205 ? -15.034 1.815 6.644 1.00 93.62 205 ARG A O 1
ATOM 1690 N N . LEU A 1 206 ? -14.911 1.437 8.866 1.00 95.19 206 LEU A N 1
ATOM 1691 C CA . LEU A 1 206 ? -16.179 0.714 8.967 1.00 95.19 206 LEU A CA 1
ATOM 1692 C C . LEU A 1 206 ? -17.336 1.577 8.448 1.00 95.19 206 LEU A C 1
ATOM 1694 O O . LEU A 1 206 ? -18.003 1.172 7.505 1.00 95.19 206 LEU A O 1
ATOM 1698 N N . GLN A 1 207 ? -17.476 2.813 8.938 1.00 96.44 207 GLN A N 1
ATOM 1699 C CA . GLN A 1 207 ? -18.514 3.765 8.524 1.00 96.44 207 GLN A CA 1
ATOM 1700 C C . GLN A 1 207 ? -18.524 4.032 7.018 1.00 96.44 207 GLN A C 1
ATOM 1702 O O . GLN A 1 207 ? -19.585 4.193 6.419 1.00 96.44 207 GLN A O 1
ATOM 1707 N N . LYS A 1 208 ? -17.349 4.081 6.382 1.00 93.06 208 LYS A N 1
ATOM 1708 C CA . LYS A 1 208 ? -17.248 4.290 4.932 1.00 93.06 208 LYS A CA 1
ATOM 1709 C C . LYS A 1 208 ? -17.949 3.185 4.131 1.00 93.06 208 LYS A C 1
ATOM 1711 O O . LYS A 1 208 ? -18.410 3.456 3.024 1.00 93.06 208 LYS A O 1
ATOM 1716 N N . HIS A 1 209 ? -17.987 1.962 4.654 1.00 91.88 209 HIS A N 1
ATOM 1717 C CA . HIS A 1 209 ? -18.527 0.789 3.961 1.00 91.88 209 HIS A CA 1
ATOM 1718 C C . HIS A 1 209 ? -19.868 0.312 4.533 1.00 91.88 209 HIS A C 1
ATOM 1720 O O . HIS A 1 209 ? -20.706 -0.174 3.778 1.00 91.88 209 HIS A O 1
ATOM 1726 N N . PHE A 1 210 ? -20.090 0.520 5.829 1.00 95.38 210 PHE A N 1
ATOM 1727 C CA . PHE A 1 210 ? -21.280 0.138 6.581 1.00 95.38 210 PHE A CA 1
ATOM 1728 C C . PHE A 1 210 ? -21.720 1.312 7.473 1.00 95.38 210 PHE A C 1
ATOM 1730 O O . PHE A 1 210 ? -21.501 1.293 8.683 1.00 95.38 210 PHE A O 1
ATOM 1737 N N . PRO A 1 211 ? -22.300 2.379 6.893 1.00 95.62 211 PRO A N 1
ATOM 1738 C CA . PRO A 1 211 ? -22.664 3.582 7.647 1.00 95.62 211 PRO A CA 1
ATOM 1739 C C . PRO A 1 211 ? -23.734 3.332 8.719 1.00 95.62 211 PRO A C 1
ATOM 1741 O O . PRO A 1 211 ? -23.781 4.072 9.698 1.00 95.62 211 PRO A O 1
ATOM 1744 N N . ASP A 1 212 ? -24.549 2.289 8.540 1.00 96.44 212 ASP A N 1
ATOM 1745 C CA . ASP A 1 212 ? -25.621 1.892 9.457 1.00 96.44 212 ASP A CA 1
ATOM 1746 C C . ASP A 1 212 ? -25.152 0.907 10.546 1.00 96.44 212 ASP A C 1
ATOM 1748 O O . ASP A 1 212 ? -25.959 0.452 11.357 1.00 96.44 212 ASP A O 1
ATOM 1752 N N . ASP A 1 213 ? -23.863 0.544 10.572 1.00 96.81 213 ASP A N 1
ATOM 1753 C CA . ASP A 1 213 ? -23.322 -0.330 11.615 1.00 96.81 213 ASP A CA 1
ATOM 1754 C C . ASP A 1 213 ? -23.391 0.371 12.990 1.00 96.81 213 ASP A C 1
ATOM 1756 O O . ASP A 1 213 ? -22.887 1.496 13.116 1.00 96.81 213 ASP A O 1
ATOM 1760 N N . PRO A 1 214 ? -23.955 -0.265 14.041 1.00 97.06 214 PRO A N 1
ATOM 1761 C CA . PRO A 1 214 ? -24.083 0.338 15.370 1.00 97.06 214 PRO A CA 1
ATOM 1762 C C . PRO A 1 214 ? -22.762 0.845 15.960 1.00 97.06 214 PRO A C 1
ATOM 1764 O O . PRO A 1 214 ? -22.752 1.814 16.725 1.00 97.06 214 PRO A O 1
ATOM 1767 N N . ALA A 1 215 ? -21.626 0.235 15.608 1.00 97.19 215 ALA A N 1
ATOM 1768 C CA . ALA A 1 215 ? -20.313 0.676 16.060 1.00 97.19 215 ALA A CA 1
ATOM 1769 C C . ALA A 1 215 ? -19.986 2.104 15.588 1.00 97.19 215 ALA A C 1
ATOM 1771 O O . ALA A 1 215 ? -19.262 2.826 16.279 1.00 97.19 215 ALA A O 1
ATOM 1772 N N . CYS A 1 216 ? -20.551 2.560 14.465 1.00 97.50 216 CYS A N 1
ATOM 1773 C CA . CYS A 1 216 ? -20.334 3.907 13.933 1.00 97.50 216 CYS A CA 1
ATOM 1774 C C . CYS A 1 216 ? -20.827 5.010 14.882 1.00 97.50 216 CYS A C 1
ATOM 1776 O O . CYS A 1 216 ? -20.281 6.115 14.876 1.00 97.50 216 CYS A O 1
ATOM 1778 N N . GLU A 1 217 ? -21.787 4.717 15.762 1.00 97.38 217 GLU A N 1
ATOM 1779 C CA . GLU A 1 217 ? -22.255 5.659 16.786 1.00 97.38 217 GLU A CA 1
ATOM 1780 C C . GLU A 1 217 ? -21.186 5.977 17.844 1.00 97.38 217 GLU A C 1
ATOM 1782 O O . GLU A 1 217 ? -21.297 6.969 18.563 1.00 97.38 217 GLU A O 1
ATOM 1787 N N . LEU A 1 218 ? -20.124 5.169 17.936 1.00 97.75 218 LEU A N 1
ATOM 1788 C CA . LEU A 1 218 ? -19.007 5.394 18.855 1.00 97.75 218 LEU A CA 1
ATOM 1789 C C . LEU A 1 218 ? -18.029 6.466 18.339 1.00 97.75 218 LEU A C 1
ATOM 1791 O O . LEU A 1 218 ? -17.260 7.020 19.128 1.00 97.75 218 LEU A O 1
ATOM 1795 N N . ILE A 1 219 ? -18.057 6.789 17.038 1.00 97.88 219 ILE A N 1
ATOM 1796 C CA . ILE A 1 219 ? -17.098 7.696 16.380 1.00 97.88 219 ILE A CA 1
ATOM 1797 C C . ILE A 1 219 ? -16.996 9.063 17.070 1.00 97.88 219 ILE A C 1
ATOM 1799 O O . ILE A 1 219 ? -15.867 9.483 17.334 1.00 97.88 219 ILE A O 1
ATOM 1803 N N . PRO A 1 220 ? -18.097 9.774 17.395 1.00 97.75 220 PRO A N 1
ATOM 1804 C CA . PRO A 1 220 ? -18.001 11.091 18.025 1.00 97.75 220 PRO A CA 1
ATOM 1805 C C . PRO A 1 220 ? -17.261 11.047 19.367 1.00 97.75 220 PRO A C 1
ATOM 1807 O O . PRO A 1 220 ? -16.414 11.900 19.633 1.00 97.75 220 PRO A O 1
ATOM 1810 N N . THR A 1 221 ? -17.529 10.027 20.186 1.00 97.25 221 THR A N 1
ATOM 1811 C CA . THR A 1 221 ? -16.910 9.860 21.507 1.00 97.25 221 THR A CA 1
ATOM 1812 C C . THR A 1 221 ? -15.434 9.490 21.393 1.00 97.25 221 THR A C 1
ATOM 1814 O O . THR A 1 221 ? -14.597 10.096 22.061 1.00 97.25 221 THR A O 1
ATOM 1817 N N . VAL A 1 222 ? -15.089 8.549 20.507 1.00 97.00 222 VAL A N 1
ATOM 1818 C CA . VAL A 1 222 ? -13.688 8.173 20.248 1.00 97.00 222 VAL A CA 1
ATOM 1819 C C . VAL A 1 222 ? -12.905 9.362 19.689 1.00 97.00 222 VAL A C 1
ATOM 1821 O O . VAL A 1 222 ? -11.775 9.602 20.105 1.00 97.00 222 VAL A O 1
ATOM 1824 N N . LYS A 1 223 ? -13.507 10.149 18.791 1.00 97.12 223 LYS A N 1
ATOM 1825 C CA . LYS A 1 223 ? -12.888 11.359 18.245 1.00 97.12 223 LYS A CA 1
ATOM 1826 C C . LYS A 1 223 ? -12.637 12.411 19.326 1.00 97.12 223 LYS A C 1
ATOM 1828 O O . LYS A 1 223 ? -11.541 12.951 19.383 1.00 97.12 223 LYS A O 1
ATOM 1833 N N . LYS A 1 224 ? -13.600 12.648 20.225 1.00 96.38 224 LYS A N 1
ATOM 1834 C CA . LYS A 1 224 ? -13.429 13.561 21.370 1.00 96.38 224 LYS A CA 1
ATOM 1835 C C . LYS A 1 224 ? -12.220 13.172 22.234 1.00 96.38 224 LYS A C 1
ATOM 1837 O O . LYS A 1 224 ? -11.468 14.047 22.656 1.00 96.38 224 LYS A O 1
ATOM 1842 N N . LEU A 1 225 ? -12.029 11.875 22.481 1.00 96.56 225 LEU A N 1
ATOM 1843 C CA . LEU A 1 225 ? -10.867 11.352 23.208 1.00 96.56 225 LEU A CA 1
ATOM 1844 C C . LEU A 1 225 ? -9.568 11.492 22.396 1.00 96.56 225 LEU A C 1
ATOM 1846 O O . LEU A 1 225 ? -8.554 11.911 22.942 1.00 96.56 225 LEU A O 1
ATOM 1850 N N . ALA A 1 226 ? -9.598 11.229 21.086 1.00 95.06 226 ALA A N 1
ATOM 1851 C CA . ALA A 1 226 ? -8.443 11.421 20.200 1.00 95.06 226 ALA A CA 1
ATOM 1852 C C . ALA A 1 226 ? -7.975 12.881 20.112 1.00 95.06 226 ALA A C 1
ATOM 1854 O O . ALA A 1 226 ? -6.775 13.134 20.018 1.00 95.06 226 ALA A O 1
ATOM 1855 N N . ASP A 1 227 ? -8.909 13.827 20.194 1.00 95.69 227 ASP A N 1
ATOM 1856 C CA . ASP A 1 227 ? -8.634 15.265 20.197 1.00 95.69 227 ASP A CA 1
ATOM 1857 C C . ASP A 1 227 ? -8.179 15.783 21.584 1.00 95.69 227 ASP A C 1
ATOM 1859 O O . ASP A 1 227 ? -7.904 16.974 21.733 1.00 95.69 227 ASP A O 1
ATOM 1863 N N . GLY A 1 228 ? -8.092 14.917 22.606 1.00 93.12 228 GLY A N 1
ATOM 1864 C CA . GLY A 1 228 ? -7.666 15.277 23.966 1.00 93.12 228 GLY A CA 1
ATOM 1865 C C . GLY A 1 228 ? -8.709 16.063 24.770 1.00 93.12 228 GLY A C 1
ATOM 1866 O O . GLY A 1 228 ? -8.362 16.770 25.711 1.00 93.12 228 GLY A O 1
ATOM 1867 N N . VAL A 1 229 ? -9.987 15.985 24.381 1.00 92.69 229 VAL A N 1
ATOM 1868 C CA . VAL A 1 229 ? -11.102 16.732 25.000 1.00 92.69 229 VAL A CA 1
ATOM 1869 C C . VAL A 1 229 ? -11.915 15.854 25.969 1.00 92.69 229 VAL A C 1
ATOM 1871 O O . VAL A 1 229 ? -12.794 16.342 26.678 1.00 92.69 229 VAL A O 1
ATOM 1874 N N . GLY A 1 230 ? -11.682 14.542 25.979 1.00 88.75 230 GLY A N 1
ATOM 1875 C CA . GLY A 1 230 ? -12.359 13.603 26.874 1.00 88.75 230 GLY A CA 1
ATOM 1876 C C . GLY A 1 230 ? -11.694 13.488 28.246 1.00 88.75 230 GLY A C 1
ATOM 1877 O O . GLY A 1 230 ? -10.535 13.839 28.424 1.00 88.75 230 GLY A O 1
ATOM 1878 N N . ASP A 1 231 ? -12.453 12.968 29.202 1.00 93.69 231 ASP A N 1
ATOM 1879 C CA . ASP A 1 231 ? -12.024 12.614 30.555 1.00 93.69 231 ASP A CA 1
ATOM 1880 C C . ASP A 1 231 ? -12.288 11.116 30.836 1.00 93.69 231 ASP A C 1
ATOM 1882 O O . ASP A 1 231 ? -12.806 10.378 29.990 1.00 93.69 231 ASP A O 1
ATOM 1886 N N . GLU A 1 232 ? -11.952 10.648 32.041 1.00 95.25 232 GLU A N 1
ATOM 1887 C CA . GLU A 1 232 ? -12.218 9.264 32.472 1.00 95.25 232 GLU A CA 1
ATOM 1888 C C . GLU A 1 232 ? -13.714 8.906 32.467 1.00 95.25 232 GLU A C 1
ATOM 1890 O O . GLU A 1 232 ? -14.081 7.753 32.233 1.00 95.25 232 GLU A O 1
ATOM 1895 N N . GLU A 1 233 ? -14.602 9.884 32.658 1.00 95.19 233 GLU A N 1
ATOM 1896 C CA . GLU A 1 233 ? -16.046 9.674 32.535 1.00 95.19 233 GLU A CA 1
ATOM 1897 C C . GLU A 1 233 ? -16.452 9.435 31.074 1.00 95.19 233 GLU A C 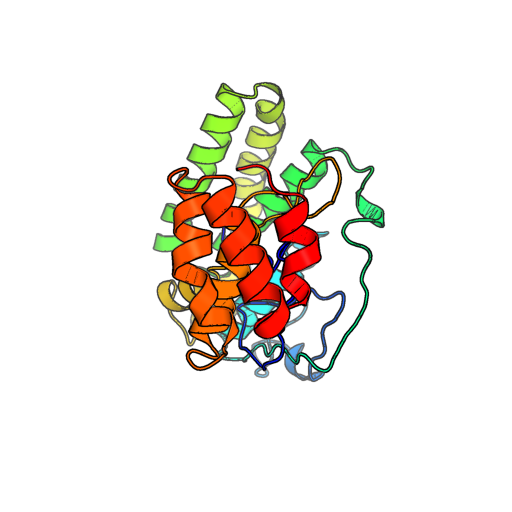1
ATOM 1899 O O . GLU A 1 233 ? -17.190 8.492 30.772 1.00 95.19 233 GLU A O 1
ATOM 1904 N N . THR A 1 234 ? -15.895 10.220 30.147 1.00 95.81 234 THR A N 1
ATOM 1905 C CA . THR A 1 234 ? -16.059 10.042 28.699 1.00 95.81 234 THR A CA 1
ATOM 1906 C C . THR A 1 234 ? -15.577 8.651 28.274 1.00 95.81 234 THR A C 1
ATOM 1908 O O . THR A 1 234 ? -16.287 7.955 27.542 1.00 95.81 234 THR A O 1
ATOM 1911 N N . LYS A 1 235 ? -14.411 8.207 28.764 1.00 96.19 235 LYS A N 1
ATOM 1912 C CA . LYS A 1 235 ? -13.889 6.855 28.506 1.00 96.19 235 LYS A CA 1
ATOM 1913 C C . LYS A 1 235 ? -14.809 5.770 29.067 1.00 96.19 235 LYS A C 1
ATOM 1915 O O . LYS A 1 235 ? -15.129 4.822 28.354 1.00 96.19 235 LYS A O 1
ATOM 1920 N N . ARG A 1 236 ? -15.294 5.908 30.303 1.00 95.75 236 ARG A N 1
ATOM 1921 C CA . ARG A 1 236 ? -16.212 4.931 30.913 1.00 95.75 236 ARG A CA 1
ATOM 1922 C C . ARG A 1 236 ? -17.539 4.828 30.153 1.00 95.75 236 ARG A C 1
ATOM 1924 O O . ARG A 1 236 ? -18.042 3.728 29.938 1.00 95.75 236 ARG A O 1
ATOM 1931 N N . SER A 1 237 ? -18.084 5.956 29.701 1.00 95.25 237 SER A N 1
ATOM 1932 C CA . SER A 1 237 ? -19.286 5.997 28.856 1.00 95.25 237 SER A CA 1
ATOM 1933 C C . SER A 1 237 ? -19.069 5.294 27.508 1.00 95.25 237 SER A C 1
ATOM 1935 O O . SER A 1 237 ? -19.919 4.515 27.056 1.00 95.25 237 SER A O 1
ATOM 1937 N N . LEU A 1 238 ? -17.895 5.499 26.898 1.00 96.81 238 LEU A N 1
ATOM 1938 C CA . LEU A 1 238 ? -17.486 4.787 25.690 1.00 96.81 238 LEU A CA 1
ATOM 1939 C C . LEU A 1 238 ? -17.392 3.274 25.927 1.00 96.81 238 LEU A C 1
ATOM 1941 O O . LEU A 1 238 ? -17.908 2.517 25.113 1.00 96.81 238 LEU A O 1
ATOM 1945 N N . GLU A 1 239 ? -16.769 2.825 27.020 1.00 96.62 239 GLU A N 1
ATOM 1946 C CA . GLU A 1 239 ? -16.656 1.395 27.348 1.00 96.62 239 GLU A CA 1
ATOM 1947 C C . GLU A 1 239 ? -18.027 0.725 27.508 1.00 96.62 239 GLU A C 1
ATOM 1949 O O . GLU A 1 239 ? -18.254 -0.362 26.971 1.00 96.62 239 GLU A O 1
ATOM 1954 N N . ASN A 1 240 ? -18.970 1.388 28.181 1.00 96.12 240 ASN A N 1
ATOM 1955 C CA . ASN A 1 240 ? -20.337 0.883 28.317 1.00 96.12 240 ASN A CA 1
ATOM 1956 C C . ASN A 1 240 ? -21.017 0.755 26.947 1.00 96.12 240 ASN A C 1
ATOM 1958 O O . ASN A 1 240 ? -21.520 -0.311 26.603 1.00 96.12 240 ASN A O 1
ATOM 1962 N N . SER A 1 241 ? -20.948 1.803 26.123 1.00 96.19 241 SER A N 1
ATOM 1963 C CA . SER A 1 241 ? -21.550 1.801 24.781 1.00 96.19 241 SER A CA 1
ATOM 1964 C C . SER A 1 241 ? -20.904 0.767 23.849 1.00 96.19 241 SER A C 1
ATOM 1966 O O . SER A 1 241 ? -21.588 0.104 23.070 1.00 96.19 241 SER A O 1
ATOM 1968 N N . ALA A 1 242 ? -19.582 0.605 23.930 1.00 96.38 242 ALA A N 1
ATOM 1969 C CA . ALA A 1 242 ? -18.834 -0.359 23.130 1.00 96.38 242 ALA A CA 1
ATOM 1970 C C . ALA A 1 242 ? -19.167 -1.807 23.510 1.00 96.38 242 ALA A C 1
ATOM 1972 O O . ALA A 1 242 ? -19.110 -2.678 22.649 1.00 96.38 242 ALA A O 1
ATOM 1973 N N . THR A 1 243 ? -19.561 -2.073 24.758 1.00 95.75 243 THR A N 1
ATOM 1974 C CA . THR A 1 243 ? -19.957 -3.420 25.202 1.00 95.75 243 THR A CA 1
ATOM 1975 C C . THR A 1 243 ? -21.167 -3.950 24.438 1.00 95.75 243 THR A C 1
ATOM 1977 O O . THR A 1 243 ? -21.230 -5.142 24.159 1.00 95.75 243 THR A O 1
ATOM 1980 N N . GLU A 1 244 ? -22.096 -3.078 24.058 1.00 94.94 244 GLU A N 1
ATOM 1981 C CA . GLU A 1 244 ? -23.277 -3.463 23.283 1.00 94.94 244 GLU A CA 1
ATOM 1982 C C . GLU A 1 244 ? -23.019 -3.384 21.776 1.00 94.94 244 GLU A C 1
ATOM 1984 O O . GLU A 1 244 ? -23.414 -4.276 21.030 1.00 94.94 244 GLU A O 1
ATOM 1989 N N . LYS A 1 245 ? -22.339 -2.324 21.323 1.00 96.00 245 LYS A N 1
ATOM 1990 C CA . LYS A 1 245 ? -22.244 -1.989 19.893 1.00 96.00 245 LYS A CA 1
ATOM 1991 C C . LYS A 1 245 ? -21.037 -2.596 19.187 1.00 96.00 245 LYS A C 1
ATOM 1993 O O . LYS A 1 245 ? -21.115 -2.895 18.004 1.00 96.00 245 LYS A O 1
ATOM 1998 N N . CYS A 1 246 ? -19.906 -2.741 19.878 1.00 96.44 246 CYS A N 1
ATOM 1999 C CA . CYS A 1 246 ? -18.673 -3.263 19.287 1.00 96.44 246 CYS A CA 1
ATOM 2000 C C . CYS A 1 246 ? -17.727 -3.844 20.360 1.00 96.44 246 CYS A C 1
ATOM 2002 O O . CYS A 1 246 ? -16.709 -3.224 20.701 1.00 96.44 246 CYS A O 1
ATOM 2004 N N . PRO A 1 247 ? -18.022 -5.045 20.899 1.00 95.06 247 PRO A N 1
ATOM 2005 C CA . PRO A 1 247 ? -17.241 -5.636 21.989 1.00 95.06 247 PRO A CA 1
ATOM 2006 C C . PRO A 1 247 ? -15.753 -5.814 21.656 1.00 95.06 247 PRO A C 1
ATOM 2008 O O . PRO A 1 247 ? -14.905 -5.753 22.547 1.00 95.06 247 PRO A O 1
ATOM 2011 N N . ALA A 1 248 ? -15.426 -5.997 20.372 1.00 93.00 248 ALA A N 1
ATOM 2012 C CA . ALA A 1 248 ? -14.058 -6.142 19.882 1.00 93.00 248 ALA A CA 1
ATOM 2013 C C . ALA A 1 248 ? -13.164 -4.942 20.251 1.00 93.00 248 ALA A C 1
ATOM 2015 O O . ALA A 1 248 ? -11.988 -5.129 20.564 1.00 93.00 248 ALA A O 1
ATOM 2016 N N . LEU A 1 249 ? -13.713 -3.721 20.317 1.00 93.50 249 LEU A N 1
ATOM 2017 C CA . LEU A 1 249 ? -12.946 -2.523 20.674 1.00 93.50 249 LEU A CA 1
ATOM 2018 C C . LEU A 1 249 ? -12.521 -2.479 22.145 1.00 93.50 249 LEU A C 1
ATOM 2020 O O . LEU A 1 249 ? -11.523 -1.829 22.466 1.00 93.50 249 LEU A O 1
ATOM 2024 N N . LEU A 1 250 ? -13.230 -3.171 23.045 1.00 93.12 250 LEU A N 1
ATOM 2025 C CA . LEU A 1 250 ? -13.010 -3.066 24.493 1.00 93.12 250 LEU A CA 1
ATOM 2026 C C . LEU A 1 250 ? -11.579 -3.407 24.905 1.00 93.12 250 LEU A C 1
ATOM 2028 O O . LEU A 1 250 ? -11.031 -2.773 25.807 1.00 93.12 250 LEU A O 1
ATOM 2032 N N . HIS A 1 251 ? -10.962 -4.393 24.247 1.00 88.75 251 HIS A N 1
ATOM 2033 C CA . HIS A 1 251 ? -9.592 -4.795 24.559 1.00 88.75 251 HIS A CA 1
ATOM 2034 C C . HIS A 1 251 ? -8.594 -3.652 24.348 1.00 88.75 251 HIS A C 1
ATOM 2036 O O . HIS A 1 251 ? -7.663 -3.498 25.138 1.00 88.75 251 HIS A O 1
ATOM 2042 N N . LEU A 1 252 ? -8.788 -2.860 23.293 1.00 90.88 252 LEU A N 1
ATOM 2043 C CA . LEU A 1 252 ? -7.922 -1.735 22.970 1.00 90.88 252 LEU A CA 1
ATOM 2044 C C . LEU A 1 252 ? -8.290 -0.501 23.800 1.00 90.88 252 LEU A C 1
ATOM 2046 O O . LEU A 1 252 ? -7.407 0.074 24.425 1.00 90.88 252 LEU A O 1
ATOM 2050 N N . ILE A 1 253 ? -9.578 -0.149 23.883 1.00 93.19 253 ILE A N 1
ATOM 2051 C CA . ILE A 1 253 ? -10.083 1.015 24.640 1.00 93.19 253 ILE A CA 1
ATOM 2052 C C . ILE A 1 253 ? -9.565 1.012 26.083 1.00 93.19 253 ILE A C 1
ATOM 2054 O O . ILE A 1 253 ? -9.057 2.024 26.563 1.00 93.19 253 ILE A O 1
ATOM 2058 N N . ARG A 1 254 ? -9.619 -0.139 26.764 1.00 93.56 254 ARG A N 1
ATOM 2059 C CA . ARG A 1 254 ? -9.194 -0.257 28.169 1.00 93.56 254 ARG A CA 1
ATOM 2060 C C . ARG A 1 254 ? -7.711 0.040 28.386 1.00 93.56 254 ARG A C 1
ATOM 2062 O O . ARG A 1 254 ? -7.343 0.492 29.467 1.00 93.56 254 ARG A O 1
ATOM 2069 N N . LYS A 1 255 ? -6.872 -0.192 27.373 1.00 92.25 255 LYS A N 1
ATOM 2070 C CA . LYS A 1 255 ? -5.419 0.022 27.434 1.00 92.25 255 LYS A CA 1
ATOM 2071 C C . LYS A 1 255 ? -5.001 1.455 27.123 1.00 92.25 255 LYS A C 1
ATOM 2073 O O . LYS A 1 255 ? -3.906 1.853 27.500 1.00 92.25 255 LYS A O 1
ATOM 2078 N N . ILE A 1 256 ? -5.852 2.225 26.447 1.00 92.38 256 ILE A N 1
ATOM 2079 C CA . ILE A 1 256 ? -5.525 3.594 26.049 1.00 92.38 256 ILE A CA 1
ATOM 2080 C C . ILE A 1 256 ? -5.785 4.538 27.238 1.00 92.38 256 ILE A C 1
ATOM 2082 O O . ILE A 1 256 ? -6.898 4.533 27.773 1.00 92.38 256 ILE A O 1
ATOM 2086 N N . PRO A 1 257 ? -4.802 5.336 27.686 1.00 88.50 257 PRO A N 1
ATOM 2087 C CA . PRO A 1 257 ? -5.034 6.372 28.692 1.00 88.50 257 PRO A CA 1
ATOM 2088 C C . PRO A 1 257 ? -5.877 7.526 28.125 1.00 88.50 257 PRO A C 1
ATOM 2090 O O . PRO A 1 257 ? -5.910 7.744 26.912 1.00 88.50 257 PRO A O 1
ATOM 2093 N N . VAL A 1 258 ? -6.575 8.246 29.005 1.00 85.56 258 VAL A N 1
ATOM 2094 C CA . VAL A 1 258 ? -7.263 9.504 28.665 1.00 85.56 258 VAL A CA 1
ATOM 2095 C C . VAL A 1 258 ? -6.252 10.620 28.439 1.00 85.56 258 VAL A C 1
ATOM 2097 O O . VAL A 1 258 ? -5.307 10.728 29.254 1.00 85.56 258 VAL A O 1
#

Foldseek 3Di:
DLADDACALFQDQCLQVDKDFFLFDDPVQDDDDPQLQPDLVSVHLHDFDVVLVDPCSRVLSSLLCVQLVHTDMDHNVRDDDDDPCPVPPPPDPLVVVLSHLLSVLLSLLQRADPVSSVVVVVVVLVVQVVCCVVVVVSVVSSVVSVVVSVVCNVVSNVNRPSSVVSTDDHPVVSSVSRDHADHQADPPVRHGNLELVRNLSNLVSSCVPPVPQQSVVLNVLSVCVNVVNDDVVSLVVSLVSCVPRGVSCNVSSVRHDD

Radius of gyration: 21.14 Å; chains: 1; bounding box: 52×35×59 Å